Protein AF-A0A9P8L8M7-F1 (afdb_monomer_lite)

pLDDT: mean 81.54, std 21.06, range [23.8, 98.75]

Structure (mmCIF, N/CA/C/O backbone):
data_AF-A0A9P8L8M7-F1
#
_entry.id   AF-A0A9P8L8M7-F1
#
loop_
_atom_site.group_PDB
_atom_site.id
_atom_site.type_symbol
_atom_site.label_atom_id
_atom_site.label_alt_id
_atom_site.label_comp_id
_atom_site.label_asym_id
_atom_site.label_entity_id
_atom_site.label_seq_id
_atom_site.pdbx_PDB_ins_code
_atom_site.Cartn_x
_atom_site.Cartn_y
_atom_site.Cartn_z
_atom_site.occupancy
_atom_site.B_iso_or_equiv
_atom_site.auth_seq_id
_atom_site.auth_comp_id
_atom_site.auth_asym_id
_atom_site.auth_atom_id
_atom_site.pdbx_PDB_model_num
ATOM 1 N N . MET A 1 1 ? -20.963 -7.147 14.555 1.00 77.06 1 MET A N 1
ATOM 2 C CA . MET A 1 1 ? -19.795 -7.706 15.282 1.00 77.06 1 MET A CA 1
ATOM 3 C C . MET A 1 1 ? -19.987 -9.155 15.715 1.00 77.06 1 MET A C 1
ATOM 5 O O . MET A 1 1 ? -19.129 -9.950 15.370 1.00 77.06 1 MET A O 1
ATOM 9 N N . ALA A 1 2 ? -21.091 -9.526 16.376 1.00 82.50 2 ALA A N 1
ATOM 10 C CA . ALA A 1 2 ? -21.323 -10.911 16.820 1.00 82.50 2 ALA A CA 1
ATOM 11 C C . ALA A 1 2 ? -21.248 -11.956 15.686 1.00 82.50 2 ALA A C 1
ATOM 13 O O . ALA A 1 2 ? -20.669 -13.022 15.861 1.00 82.50 2 ALA A O 1
ATOM 14 N N . ALA A 1 3 ? -21.765 -11.628 14.495 1.00 83.69 3 ALA A N 1
ATOM 15 C CA . ALA A 1 3 ? -21.633 -12.489 13.318 1.00 83.69 3 ALA A CA 1
ATOM 16 C C . ALA A 1 3 ? -20.159 -12.745 12.955 1.00 83.69 3 ALA A C 1
ATOM 18 O O . ALA A 1 3 ? -19.745 -13.895 12.852 1.00 83.69 3 ALA A O 1
ATOM 19 N N . LEU A 1 4 ? -19.345 -11.687 12.854 1.00 87.00 4 LEU A N 1
ATOM 20 C CA . LEU A 1 4 ? -17.920 -11.802 12.536 1.00 87.00 4 LEU A CA 1
ATOM 21 C C . LEU A 1 4 ? -17.153 -12.595 13.604 1.00 87.00 4 LEU A C 1
ATOM 23 O O . LEU A 1 4 ? -16.260 -13.352 13.262 1.00 87.00 4 LEU A O 1
ATOM 27 N N . GLU A 1 5 ? -17.509 -12.478 14.882 1.00 90.06 5 GLU A N 1
ATOM 28 C CA . GLU A 1 5 ? -16.894 -13.278 15.954 1.00 90.06 5 GLU A CA 1
ATOM 29 C C . GLU A 1 5 ? -17.239 -14.770 15.844 1.00 90.06 5 GLU A C 1
ATOM 31 O O . GLU A 1 5 ? -16.396 -15.613 16.144 1.00 90.06 5 GLU A O 1
ATOM 36 N N . ARG A 1 6 ? -18.438 -15.104 15.348 1.00 90.75 6 ARG A N 1
ATOM 37 C CA . ARG A 1 6 ? -18.865 -16.491 15.122 1.00 90.75 6 ARG A CA 1
ATOM 38 C C . ARG A 1 6 ? -18.170 -17.123 13.921 1.00 90.75 6 ARG A C 1
ATOM 40 O O . ARG A 1 6 ? -17.648 -18.222 14.048 1.00 90.75 6 ARG A O 1
ATOM 47 N N . ILE A 1 7 ? -18.147 -16.445 12.772 1.00 92.12 7 ILE A N 1
ATOM 48 C CA . ILE A 1 7 ? -17.696 -17.050 11.501 1.00 92.12 7 ILE A CA 1
ATOM 49 C C . ILE A 1 7 ? -16.331 -16.554 11.014 1.00 92.12 7 ILE A C 1
ATOM 51 O O . ILE A 1 7 ? -15.760 -17.123 10.089 1.00 92.12 7 ILE A O 1
ATOM 55 N N . GLY A 1 8 ? -15.775 -15.507 11.624 1.00 91.31 8 GLY A N 1
ATOM 56 C CA . GLY A 1 8 ? -14.574 -14.820 11.137 1.00 91.31 8 GLY A CA 1
ATOM 57 C C . GLY A 1 8 ? -13.336 -15.710 11.065 1.00 91.31 8 GLY A C 1
ATOM 58 O O . GLY A 1 8 ? -12.478 -15.513 10.211 1.00 91.31 8 GLY A O 1
ATOM 59 N N . HIS A 1 9 ? -13.263 -16.750 11.893 1.00 92.44 9 HIS A N 1
ATOM 60 C CA . HIS A 1 9 ? -12.169 -17.716 11.862 1.00 92.44 9 HIS A CA 1
ATOM 61 C C . HIS A 1 9 ? -12.164 -18.603 10.600 1.00 92.44 9 HIS A C 1
ATOM 63 O O . HIS A 1 9 ? -11.142 -19.224 10.314 1.00 92.44 9 HIS A O 1
ATOM 69 N N . HIS A 1 10 ? -13.251 -18.645 9.824 1.00 95.50 10 HIS A N 1
ATOM 70 C CA . HIS A 1 10 ? -13.281 -19.295 8.509 1.00 95.50 10 HIS A CA 1
ATOM 71 C C . HIS A 1 10 ? -12.808 -18.375 7.375 1.00 95.50 10 HIS A C 1
ATOM 73 O O . HIS A 1 10 ? -12.503 -18.854 6.285 1.00 95.50 10 HIS A O 1
ATOM 79 N N . VAL A 1 11 ? -12.716 -17.063 7.614 1.00 96.31 11 VAL A N 1
ATOM 80 C CA . VAL A 1 11 ? -12.326 -16.088 6.591 1.00 96.31 11 VAL A CA 1
ATOM 81 C C . VAL A 1 11 ? -10.842 -16.244 6.260 1.00 96.31 11 VAL A C 1
ATOM 83 O O . VAL A 1 11 ? -9.980 -16.072 7.123 1.00 96.31 11 VAL A O 1
ATOM 86 N N . ARG A 1 12 ? -10.547 -16.538 4.989 1.00 97.44 12 ARG A N 1
ATOM 87 C CA . ARG A 1 12 ? -9.180 -16.611 4.436 1.00 97.44 12 ARG A CA 1
ATOM 88 C C . ARG A 1 12 ? -8.792 -15.366 3.646 1.00 97.44 12 ARG A C 1
ATOM 90 O O . ARG A 1 12 ? -7.633 -14.961 3.679 1.00 97.44 12 ARG A O 1
ATOM 97 N N . THR A 1 13 ? -9.763 -14.720 3.011 1.00 97.69 13 THR A N 1
ATOM 98 C CA . THR A 1 13 ? -9.555 -13.496 2.235 1.00 97.69 13 THR A CA 1
ATOM 99 C C . THR A 1 13 ? -10.460 -12.404 2.771 1.00 97.69 13 THR A C 1
ATOM 101 O O . THR A 1 13 ? -11.667 -12.603 2.882 1.00 97.69 13 THR A O 1
ATOM 104 N N . LEU A 1 14 ? -9.882 -11.250 3.096 1.00 97.38 14 LEU A N 1
ATOM 105 C CA . LEU A 1 14 ? -10.623 -10.061 3.506 1.00 97.38 14 LEU A CA 1
ATOM 106 C C . LEU A 1 14 ? -10.345 -8.928 2.522 1.00 97.38 14 LEU A C 1
ATOM 108 O O . LEU A 1 14 ? -9.185 -8.588 2.289 1.00 97.38 14 LEU A O 1
ATOM 112 N N . THR A 1 15 ? -11.404 -8.306 2.012 1.00 98.00 15 THR A N 1
ATOM 113 C CA . THR A 1 15 ? -11.310 -7.091 1.200 1.00 98.00 15 THR A CA 1
ATOM 114 C C . THR A 1 15 ? -11.787 -5.895 2.012 1.00 98.00 15 THR A C 1
ATOM 116 O O . THR A 1 15 ? -12.949 -5.818 2.397 1.00 98.00 15 THR A O 1
ATOM 119 N N . PHE A 1 16 ? -10.887 -4.949 2.261 1.00 98.00 16 PHE A N 1
ATOM 120 C CA . PHE A 1 16 ? -11.217 -3.610 2.722 1.00 98.00 16 PHE A CA 1
ATOM 121 C C . PHE A 1 16 ? -11.380 -2.704 1.501 1.00 98.00 16 PHE A C 1
ATOM 123 O O . PHE A 1 16 ? -10.427 -2.503 0.746 1.00 98.00 16 PHE A O 1
ATOM 130 N N . LYS A 1 17 ? -12.578 -2.156 1.306 1.00 97.38 17 LYS A N 1
ATOM 131 C CA . LYS A 1 17 ? -12.881 -1.228 0.217 1.00 97.38 17 LYS A CA 1
ATOM 132 C C . LYS A 1 17 ? -13.419 0.073 0.797 1.00 97.38 17 LYS A C 1
ATOM 134 O O . LYS A 1 17 ? -14.377 0.049 1.565 1.00 97.38 17 LYS A O 1
ATOM 139 N N . MET A 1 18 ? -12.799 1.190 0.436 1.00 96.94 18 MET A N 1
ATOM 140 C CA . MET A 1 18 ? -13.259 2.522 0.819 1.00 96.94 18 MET A CA 1
ATOM 141 C C . MET A 1 18 ? -12.866 3.517 -0.268 1.00 96.94 18 MET A C 1
ATOM 143 O O . MET A 1 18 ? -11.695 3.863 -0.401 1.00 96.94 18 MET A O 1
ATOM 147 N N . GLU A 1 19 ? -13.844 3.919 -1.070 1.00 96.00 19 GLU A N 1
ATOM 148 C CA . GLU A 1 19 ? -13.651 4.817 -2.210 1.00 96.00 19 GLU A CA 1
ATOM 149 C C . GLU A 1 19 ? -13.510 6.266 -1.742 1.00 96.00 19 GLU A C 1
ATOM 151 O O . GLU A 1 19 ? -14.128 6.666 -0.755 1.00 96.00 19 GLU A O 1
ATOM 156 N N . HIS A 1 20 ? -12.724 7.057 -2.467 1.00 94.56 20 HIS A N 1
ATOM 157 C CA . HIS A 1 20 ? -12.710 8.504 -2.311 1.00 94.56 20 HIS A CA 1
ATOM 158 C C . HIS A 1 20 ? -13.936 9.080 -3.019 1.00 94.56 20 HIS A C 1
ATOM 160 O O . HIS A 1 20 ? -14.080 8.997 -4.234 1.00 94.56 20 HIS A O 1
ATOM 166 N N . THR A 1 21 ? -14.839 9.638 -2.228 1.00 93.75 21 THR A N 1
ATOM 167 C CA . THR A 1 21 ? -16.062 10.322 -2.662 1.00 93.75 21 THR A CA 1
ATOM 168 C C . THR A 1 21 ? -16.197 11.654 -1.925 1.00 93.75 21 THR A C 1
ATOM 170 O O . THR A 1 21 ? -15.454 11.927 -0.973 1.00 93.75 21 THR A O 1
ATOM 173 N N . SER A 1 22 ? -17.191 12.463 -2.295 1.00 91.75 22 SER A N 1
ATOM 174 C CA . SER A 1 22 ? -17.547 13.680 -1.555 1.00 91.75 22 SER A CA 1
ATOM 175 C C . SER A 1 22 ? -17.858 13.413 -0.074 1.00 91.75 22 SER A C 1
ATOM 177 O O . SER A 1 22 ? -17.534 14.246 0.765 1.00 91.75 22 SER A O 1
ATOM 179 N N . GLU A 1 23 ? -18.391 12.236 0.282 1.00 91.88 23 GLU A N 1
ATOM 180 C CA . GLU A 1 23 ? -18.630 11.844 1.682 1.00 91.88 23 GLU A CA 1
ATOM 181 C C . GLU A 1 23 ? -17.332 11.509 2.440 1.00 91.88 23 GLU A C 1
ATOM 183 O O . GLU A 1 23 ? -17.305 11.502 3.667 1.00 91.88 23 GLU A O 1
ATOM 188 N N . THR A 1 24 ? -16.232 11.214 1.748 1.00 93.81 24 THR A N 1
ATOM 189 C CA . THR A 1 24 ? -14.945 10.903 2.399 1.00 93.81 24 THR A CA 1
ATOM 190 C C . THR A 1 24 ? -14.011 12.102 2.488 1.00 93.81 24 THR A C 1
ATOM 192 O O . THR A 1 24 ? -13.035 12.062 3.245 1.00 93.81 24 THR A O 1
ATOM 195 N N . PHE A 1 25 ? -14.326 13.161 1.743 1.00 92.12 25 PHE A N 1
ATOM 196 C CA . PHE A 1 25 ? -13.640 14.438 1.805 1.00 92.12 25 PHE A CA 1
ATOM 197 C C . PHE A 1 25 ? -13.814 15.068 3.190 1.00 92.12 25 PHE A C 1
ATOM 199 O O . PHE A 1 25 ? -14.893 15.022 3.782 1.00 92.12 25 PHE A O 1
ATOM 206 N N . LEU A 1 26 ? -12.735 15.654 3.705 1.00 93.12 26 LEU A N 1
ATOM 207 C CA . LEU A 1 26 ? -12.748 16.402 4.955 1.00 93.12 26 LEU A CA 1
ATOM 208 C C . LEU A 1 26 ? -12.498 17.875 4.623 1.00 93.12 26 LEU A C 1
ATOM 210 O O . LEU A 1 26 ? -11.406 18.197 4.140 1.00 93.12 26 LEU A O 1
ATOM 214 N N . PRO A 1 27 ? -13.492 18.759 4.819 1.00 91.31 27 PRO A N 1
ATOM 215 C CA . PRO A 1 27 ? -13.278 20.186 4.639 1.00 91.31 27 PRO A CA 1
ATOM 216 C C . PRO A 1 27 ? -12.281 20.711 5.685 1.00 91.31 27 PRO A C 1
ATOM 218 O O . PRO A 1 27 ? -12.073 20.055 6.707 1.00 91.31 27 PRO A O 1
ATOM 221 N N . PRO A 1 28 ? -11.662 21.883 5.460 1.00 92.25 28 PRO A N 1
ATOM 222 C CA . PRO A 1 28 ? -10.906 22.567 6.503 1.00 92.25 28 PRO A CA 1
ATOM 223 C C . PRO A 1 28 ? -11.747 22.707 7.773 1.00 92.25 28 PRO A C 1
ATOM 225 O O . PRO A 1 28 ? -12.933 23.034 7.703 1.00 92.25 28 PRO A O 1
ATOM 228 N N . LEU A 1 29 ? -11.141 22.436 8.925 1.00 93.56 29 LEU A N 1
ATOM 229 C CA . LEU A 1 29 ? -11.812 22.571 10.211 1.00 93.56 29 LEU A CA 1
ATOM 230 C C . LEU A 1 29 ? -11.793 24.046 10.611 1.00 93.56 29 LEU A C 1
ATOM 232 O O . LEU A 1 29 ? -10.713 24.621 10.704 1.00 93.56 29 LEU A O 1
ATOM 236 N N . LEU A 1 30 ? -12.950 24.654 10.862 1.00 94.94 30 LEU A N 1
ATOM 237 C CA . LEU A 1 30 ? -13.042 26.089 11.151 1.00 94.94 30 LEU A CA 1
ATOM 238 C C . LEU A 1 30 ? -13.454 26.341 12.599 1.00 94.94 30 LEU A C 1
ATOM 240 O O . LEU A 1 30 ? -14.312 25.649 13.143 1.00 94.94 30 LEU A O 1
ATOM 244 N N . ASP A 1 31 ? -12.863 27.335 13.246 1.00 92.69 31 ASP A N 1
ATOM 245 C CA . ASP A 1 31 ? -13.357 27.827 14.527 1.00 92.69 31 ASP A CA 1
ATOM 246 C C . ASP A 1 31 ? -14.734 28.491 14.318 1.00 92.69 31 ASP A C 1
ATOM 248 O O . ASP A 1 31 ? -14.851 29.394 13.488 1.00 92.69 31 ASP A O 1
ATOM 252 N N . PRO A 1 32 ? -15.796 28.064 15.024 1.00 90.19 32 PRO A N 1
ATOM 253 C CA . PRO A 1 32 ? -17.139 28.592 14.794 1.00 90.19 32 PRO A CA 1
ATOM 254 C C . PRO A 1 32 ? -17.309 30.052 15.238 1.00 90.19 32 PRO A C 1
ATOM 256 O O . PRO A 1 32 ? -18.283 30.682 14.836 1.00 90.19 32 PRO A O 1
ATOM 259 N N . VAL A 1 33 ? -16.410 30.576 16.079 1.00 91.62 33 VAL A N 1
ATOM 260 C CA . VAL A 1 33 ? -16.465 31.956 16.578 1.00 91.62 33 VAL A CA 1
ATOM 261 C C . VAL A 1 33 ? -15.573 32.862 15.741 1.00 91.62 33 VAL A C 1
ATOM 263 O O . VAL A 1 33 ? -16.017 33.926 15.320 1.00 91.62 33 VAL A O 1
ATOM 266 N N . THR A 1 34 ? -14.324 32.458 15.497 1.00 93.94 34 THR A N 1
ATOM 267 C CA . THR A 1 34 ? -13.357 33.313 14.784 1.00 93.94 34 THR A CA 1
ATOM 268 C C . THR A 1 34 ? -13.368 33.112 13.269 1.00 93.94 34 THR A C 1
ATOM 270 O O . THR A 1 34 ? -12.884 33.973 12.541 1.00 93.94 34 THR A O 1
ATOM 273 N N . GLY A 1 35 ? -13.905 31.992 12.776 1.00 92.25 35 GLY A N 1
ATOM 274 C CA . GLY A 1 35 ? -13.851 31.607 11.363 1.00 92.25 35 GLY A CA 1
ATOM 275 C C . GLY A 1 35 ? -12.471 31.129 10.895 1.00 92.25 35 GLY A C 1
ATOM 276 O O . GLY A 1 35 ? -12.308 30.801 9.721 1.00 92.25 35 GLY A O 1
ATOM 277 N N . GLU A 1 36 ? -11.477 31.075 11.784 1.00 94.50 36 GLU A N 1
ATOM 278 C CA . GLU A 1 36 ? -10.107 30.688 11.442 1.00 94.50 36 GLU A CA 1
ATOM 279 C C . GLU A 1 36 ? -9.955 29.172 11.269 1.00 94.50 36 GLU A C 1
ATOM 281 O O . GLU A 1 36 ? -10.586 28.377 11.969 1.00 94.50 36 GLU A O 1
ATOM 286 N N . GLU A 1 37 ? -9.060 28.752 10.370 1.00 93.75 37 GLU A N 1
ATOM 287 C CA . GLU A 1 37 ? -8.738 27.336 10.188 1.00 93.75 37 GLU A CA 1
ATOM 288 C C . GLU A 1 37 ? -7.972 26.776 11.398 1.00 93.75 37 GLU A C 1
ATOM 290 O O . GLU A 1 37 ? -6.956 27.313 11.844 1.00 93.75 37 GLU A O 1
ATOM 295 N N . ARG A 1 38 ? -8.442 25.642 11.922 1.00 92.62 38 ARG A N 1
ATOM 296 C CA . ARG A 1 38 ? -7.829 24.906 13.027 1.00 92.62 38 ARG A CA 1
ATOM 297 C C . ARG A 1 38 ? -7.128 23.657 12.513 1.00 92.62 38 ARG A C 1
ATOM 299 O O . ARG A 1 38 ? -7.734 22.759 11.933 1.00 92.62 38 ARG A O 1
ATOM 306 N N . VAL A 1 39 ? -5.838 23.544 12.819 1.00 90.69 39 VAL A N 1
ATOM 307 C CA . VAL A 1 39 ? -5.055 22.355 12.471 1.00 90.69 39 VAL A CA 1
ATOM 308 C C . VAL A 1 39 ? -5.376 21.211 13.430 1.00 90.69 39 VAL A C 1
ATOM 310 O O . VAL A 1 39 ? -5.129 21.296 14.633 1.00 90.69 39 VAL A O 1
ATOM 313 N N . TYR A 1 40 ? -5.860 20.098 12.881 1.00 90.62 40 TYR A N 1
ATOM 314 C CA . TYR A 1 40 ? -6.068 18.872 13.641 1.00 90.62 40 TYR A CA 1
ATOM 315 C C . TYR A 1 40 ? -4.862 17.922 13.551 1.00 90.62 40 TYR A C 1
ATOM 317 O O . TYR A 1 40 ? -4.633 17.251 12.538 1.00 90.62 40 TYR A O 1
ATOM 325 N N . LEU A 1 41 ? -4.110 17.808 14.649 1.00 89.19 41 LEU A N 1
ATOM 326 C CA . LEU A 1 41 ? -3.042 16.818 14.794 1.00 89.19 41 LEU A CA 1
ATOM 327 C C . LEU A 1 41 ? -3.614 15.489 15.297 1.00 89.19 41 LEU A C 1
ATOM 329 O O . LEU A 1 41 ? -3.992 15.338 16.456 1.00 89.19 41 LEU A O 1
ATOM 333 N N . TYR A 1 42 ? -3.685 14.503 14.404 1.00 89.12 42 TYR A N 1
ATOM 334 C CA . TYR A 1 42 ? -4.234 13.195 14.748 1.00 89.12 42 TYR A CA 1
ATOM 335 C C . TYR A 1 42 ? -3.282 12.341 15.578 1.00 89.12 42 TYR A C 1
ATOM 337 O O . TYR A 1 42 ? -2.222 11.936 15.097 1.00 89.12 42 TYR A O 1
ATOM 345 N N . GLU A 1 43 ? -3.750 11.953 16.761 1.00 87.81 43 GLU A N 1
ATOM 346 C CA . GLU A 1 43 ? -3.111 10.966 17.624 1.00 87.81 43 GLU A CA 1
ATOM 347 C C . GLU A 1 43 ? -3.972 9.692 17.720 1.00 87.81 43 GLU A C 1
ATOM 349 O O . GLU A 1 43 ? -5.039 9.701 18.345 1.00 87.81 43 GLU A O 1
ATOM 354 N N . PRO A 1 44 ? -3.539 8.574 17.109 1.00 86.62 44 PRO A N 1
ATOM 355 C CA . PRO A 1 44 ? -4.267 7.310 17.148 1.00 86.62 44 PRO A CA 1
ATOM 356 C C . PRO A 1 44 ? -4.442 6.768 18.575 1.00 86.62 44 PRO A C 1
ATOM 358 O O . PRO A 1 44 ? -3.464 6.483 19.267 1.00 86.62 44 PRO A O 1
ATOM 361 N N . ARG A 1 45 ? -5.690 6.534 19.000 1.00 82.69 45 ARG A N 1
ATOM 362 C CA . ARG A 1 45 ? -6.007 5.952 20.316 1.00 82.69 45 ARG A CA 1
ATOM 363 C C . ARG A 1 45 ? -6.484 4.515 20.208 1.00 82.69 45 ARG A C 1
ATOM 365 O O . ARG A 1 45 ? -7.428 4.213 19.490 1.00 82.69 45 ARG A O 1
ATOM 372 N N . ILE A 1 46 ? -5.829 3.628 20.950 1.00 78.31 46 ILE A N 1
ATOM 373 C CA . ILE A 1 46 ? -6.007 2.175 20.809 1.00 78.31 46 ILE A CA 1
ATOM 374 C C . ILE A 1 46 ? -6.898 1.581 21.909 1.00 78.31 46 ILE A C 1
ATOM 376 O O . ILE A 1 46 ? -7.464 0.503 21.737 1.00 78.31 46 ILE A O 1
ATOM 380 N N . SER A 1 47 ? -7.055 2.284 23.026 1.00 70.19 47 SER A N 1
ATOM 381 C CA . SER A 1 47 ? -8.019 1.959 24.072 1.00 70.19 47 SER A CA 1
ATOM 382 C C . SER A 1 47 ? -9.169 2.960 24.054 1.00 70.19 47 SER A C 1
ATOM 384 O O . SER A 1 47 ? -8.971 4.156 23.828 1.00 70.19 47 SER A O 1
ATOM 386 N N . ASN A 1 48 ? -10.379 2.469 24.326 1.00 60.22 48 ASN A N 1
ATOM 387 C CA . ASN A 1 48 ? -11.464 3.353 24.734 1.00 60.22 48 ASN A CA 1
ATOM 388 C C . ASN A 1 48 ? -11.173 3.865 26.156 1.00 60.22 48 ASN A C 1
ATOM 390 O O . ASN A 1 48 ? -10.597 3.115 26.952 1.00 60.22 48 ASN A O 1
ATOM 394 N N . PRO A 1 49 ? -11.560 5.108 26.501 1.00 53.84 49 PRO A N 1
ATOM 395 C CA . PRO A 1 49 ? -11.530 5.563 27.885 1.00 53.84 49 PRO A CA 1
ATOM 396 C C . PRO A 1 49 ? -12.314 4.571 28.751 1.00 53.84 49 PRO A C 1
ATOM 398 O O . PRO A 1 49 ? -13.438 4.203 28.404 1.00 53.84 49 PRO A O 1
ATOM 401 N N . SER A 1 50 ? -11.708 4.099 29.840 1.00 45.31 50 SER A N 1
ATOM 402 C CA . SER A 1 50 ? -12.382 3.191 30.768 1.00 45.31 50 SER A CA 1
ATOM 403 C C . SER A 1 50 ? -13.584 3.904 31.399 1.00 45.31 50 SER A C 1
ATOM 405 O O . SER A 1 50 ? -13.421 5.038 31.855 1.00 45.31 50 SER A O 1
ATOM 407 N N . PRO A 1 51 ? -14.762 3.260 31.506 1.00 52.00 51 PRO A N 1
ATOM 408 C CA . PRO A 1 51 ? -15.879 3.811 32.273 1.00 52.00 51 PRO A CA 1
ATOM 409 C C . PRO A 1 51 ? -15.560 3.937 33.776 1.00 52.00 51 PRO A C 1
ATOM 411 O O . PRO A 1 51 ? -16.261 4.646 34.488 1.00 52.00 51 PRO A O 1
ATOM 414 N N . VAL A 1 52 ? -14.494 3.282 34.259 1.00 52.00 52 VAL A N 1
ATOM 415 C CA . VAL A 1 52 ? -14.087 3.259 35.676 1.00 52.00 52 VAL A CA 1
ATOM 416 C C . VAL A 1 52 ? -13.229 4.474 36.058 1.00 52.00 52 VAL A C 1
ATOM 418 O O . VAL A 1 52 ? -13.183 4.864 37.222 1.00 52.00 52 VAL A O 1
ATOM 421 N N . SER A 1 53 ? -12.573 5.135 35.096 1.00 52.31 53 SER A N 1
ATOM 422 C CA . SER A 1 53 ? -11.854 6.381 35.377 1.00 52.31 53 SER A CA 1
ATOM 423 C C . SER A 1 53 ? -12.821 7.562 35.299 1.00 52.31 53 SER A C 1
ATOM 425 O O . SER A 1 53 ? -13.285 7.905 34.215 1.00 52.31 53 SER A O 1
ATOM 427 N N . ARG A 1 54 ? -13.072 8.232 36.433 1.00 49.38 54 ARG A N 1
ATOM 428 C CA . ARG A 1 54 ? -13.916 9.445 36.557 1.00 49.38 54 ARG A CA 1
ATOM 429 C C . ARG A 1 54 ? -13.516 10.620 35.645 1.00 49.38 54 ARG A C 1
ATOM 431 O O . ARG A 1 54 ? -14.229 11.615 35.587 1.00 49.38 54 ARG A O 1
ATOM 438 N N . GLN A 1 55 ? -12.407 10.525 34.916 1.00 55.06 55 GLN A N 1
ATOM 439 C CA . GLN A 1 55 ? -11.997 11.508 33.920 1.00 55.06 55 GLN A CA 1
ATOM 440 C C . GLN A 1 55 ? -12.408 11.036 32.522 1.00 55.06 55 GLN A C 1
ATOM 442 O O . GLN A 1 55 ? -11.690 10.272 31.874 1.00 55.06 55 GLN A O 1
ATOM 447 N N . LYS A 1 56 ? -13.556 11.522 32.032 1.00 66.19 56 LYS A N 1
ATOM 448 C CA . LYS A 1 56 ? -13.901 11.446 30.606 1.00 66.19 56 LYS A CA 1
ATOM 449 C C . LYS A 1 56 ? -12.795 12.174 29.831 1.00 66.19 56 LYS A C 1
ATOM 451 O O . LYS A 1 56 ? -12.736 13.397 29.847 1.00 66.19 56 LYS A O 1
ATOM 456 N N . ARG A 1 57 ? -11.861 11.448 29.212 1.00 72.19 57 ARG A N 1
ATOM 457 C CA . ARG A 1 57 ? -10.853 12.065 28.338 1.00 72.19 57 ARG A CA 1
ATOM 458 C C . ARG A 1 57 ? -11.438 12.209 26.929 1.00 72.19 57 ARG A C 1
ATOM 460 O O . ARG A 1 57 ? -11.870 11.200 26.368 1.00 72.19 57 ARG A O 1
ATOM 467 N N . PRO A 1 58 ? -11.431 13.412 26.337 1.00 81.06 58 PRO A N 1
ATOM 468 C CA . PRO A 1 58 ? -12.009 13.648 25.015 1.00 81.06 58 PRO A CA 1
ATOM 469 C C . PRO A 1 58 ? -11.248 12.876 23.934 1.00 81.06 58 PRO A C 1
ATOM 471 O O . PRO A 1 58 ? -10.020 12.823 23.989 1.00 81.06 58 PRO A O 1
ATOM 474 N N . LYS A 1 59 ? -11.950 12.246 22.975 1.00 83.75 59 LYS A N 1
ATOM 475 C CA . LYS A 1 59 ? -11.383 11.302 21.980 1.00 83.75 59 LYS A CA 1
ATOM 476 C C . LYS A 1 59 ? -10.265 11.919 21.134 1.00 83.75 59 LYS A C 1
ATOM 478 O O . LYS A 1 59 ? -9.307 11.218 20.816 1.00 83.75 59 LYS A O 1
ATOM 483 N N . TYR A 1 60 ? -10.373 13.202 20.803 1.00 88.06 60 TYR A N 1
ATOM 484 C CA . TYR A 1 60 ? -9.543 13.861 19.795 1.00 88.06 60 TYR A CA 1
ATOM 485 C C . TYR A 1 60 ? -8.576 14.901 20.376 1.00 88.06 60 TYR A C 1
ATOM 487 O O . TYR A 1 60 ? -8.316 15.926 19.759 1.00 88.06 60 TYR A O 1
ATOM 495 N N . GLY A 1 61 ? -8.028 14.632 21.562 1.00 86.12 61 GLY A N 1
ATOM 496 C CA . GLY A 1 61 ? -7.073 15.529 22.219 1.00 86.12 61 GLY A CA 1
ATOM 497 C C . GLY A 1 61 ? -7.755 16.352 23.300 1.00 86.12 61 GLY A C 1
ATOM 498 O O . GLY A 1 61 ? -7.782 15.892 24.439 1.00 86.12 61 GLY A O 1
ATOM 499 N N . SER A 1 62 ? -8.319 17.507 22.935 1.00 89.12 62 SER A N 1
ATOM 500 C CA . SER A 1 62 ? -9.079 18.397 23.826 1.00 89.12 62 SER A CA 1
ATOM 501 C C . SER A 1 62 ? -10.597 18.272 23.624 1.00 89.12 62 SER A C 1
ATOM 503 O O . SER A 1 62 ? -11.063 17.626 22.673 1.00 89.12 62 SER A O 1
ATOM 505 N N . TRP A 1 63 ? -11.382 18.840 24.545 1.00 89.81 63 TRP A N 1
ATOM 506 C CA . TRP A 1 63 ? -12.846 18.832 24.459 1.00 89.81 63 TRP A CA 1
ATOM 507 C C . TRP A 1 63 ? -13.338 19.722 23.326 1.00 89.81 63 TRP A C 1
ATOM 509 O O . TRP A 1 63 ? -14.206 19.297 22.572 1.00 89.81 63 TRP A O 1
ATOM 519 N N . GLU A 1 64 ? -12.715 20.884 23.157 1.00 91.12 64 GLU A N 1
ATOM 520 C CA . GLU A 1 64 ? -12.996 21.852 22.097 1.00 91.12 64 GLU A CA 1
ATOM 521 C C . GLU A 1 64 ? -12.754 21.214 20.726 1.00 91.12 64 GLU A C 1
ATOM 523 O O . GLU A 1 64 ? -13.640 21.195 19.878 1.00 91.12 64 GLU A O 1
ATOM 528 N N . MET A 1 65 ? -11.593 20.574 20.542 1.00 92.69 65 MET A N 1
ATOM 529 C CA . MET A 1 65 ? -11.268 19.867 19.302 1.00 92.69 65 MET A CA 1
ATOM 530 C C . MET A 1 65 ? -12.233 18.708 19.038 1.00 92.69 65 MET A C 1
ATOM 532 O O . MET A 1 65 ? -12.635 18.465 17.902 1.00 92.69 65 MET A O 1
ATOM 536 N N . SER A 1 66 ? -12.623 17.980 20.088 1.00 92.06 66 SER A N 1
ATOM 537 C CA . SER A 1 66 ? -13.563 16.869 19.935 1.00 92.06 66 SER A CA 1
ATOM 538 C C . SER A 1 66 ? -14.954 17.345 19.538 1.00 92.06 66 SER A C 1
ATOM 540 O O . SER A 1 66 ? -15.557 16.739 18.659 1.00 92.06 66 SER A O 1
ATOM 542 N N . ASP A 1 67 ? -15.441 18.418 20.154 1.00 92.94 67 ASP A N 1
ATOM 543 C CA . ASP A 1 67 ? -16.729 19.028 19.835 1.00 92.94 67 ASP A CA 1
ATOM 544 C C . ASP A 1 67 ? -16.744 19.585 18.402 1.00 92.94 67 ASP A C 1
ATOM 546 O O . ASP A 1 67 ? -17.656 19.276 17.635 1.00 92.94 67 ASP A O 1
ATOM 550 N N . MET A 1 68 ? -15.686 20.294 17.992 1.00 93.94 68 MET A N 1
ATOM 551 C CA . MET A 1 68 ? -15.530 20.796 16.622 1.00 93.94 68 MET A CA 1
ATOM 552 C C . MET A 1 68 ? -15.574 19.674 15.582 1.00 93.94 68 MET A C 1
ATOM 554 O O . MET A 1 68 ? -16.346 19.748 14.626 1.00 93.94 68 MET A O 1
ATOM 558 N N . LEU A 1 69 ? -14.786 18.613 15.781 1.00 94.38 69 LEU A N 1
ATOM 559 C CA . LEU A 1 69 ? -14.751 17.478 14.858 1.00 94.38 69 LEU A CA 1
ATOM 560 C C . LEU A 1 69 ? -16.099 16.757 14.795 1.00 94.38 69 LEU A C 1
ATOM 562 O O . LEU A 1 69 ? -16.507 16.365 13.712 1.00 94.38 69 LEU A O 1
ATOM 566 N N . ILE A 1 70 ? -16.788 16.583 15.930 1.00 93.69 70 ILE A N 1
ATOM 567 C CA . ILE A 1 70 ? -18.110 15.934 15.978 1.00 93.69 70 ILE A CA 1
ATOM 568 C C . ILE A 1 70 ? -19.171 16.750 15.237 1.00 93.69 70 ILE A C 1
ATOM 570 O O . ILE A 1 70 ? -20.054 16.174 14.605 1.00 93.69 70 ILE A O 1
ATOM 574 N N . LYS A 1 71 ? -19.099 18.080 15.317 1.00 93.94 71 LYS A N 1
ATOM 575 C CA . LYS A 1 71 ? -20.064 18.972 14.666 1.00 93.94 71 LYS A CA 1
ATOM 576 C C . LYS A 1 71 ? -19.807 19.140 13.170 1.00 93.94 71 LYS A C 1
ATOM 578 O O . LYS A 1 71 ? -20.766 19.248 12.413 1.00 93.94 71 LYS A O 1
ATOM 583 N N . GLN A 1 72 ? -18.542 19.203 12.749 1.00 95.00 72 GLN A N 1
ATOM 584 C CA . GLN A 1 72 ? -18.179 19.562 11.372 1.00 95.00 72 GLN A CA 1
ATOM 585 C C . GLN A 1 72 ? -17.846 18.365 10.486 1.00 95.00 72 GLN A C 1
ATOM 587 O O . GLN A 1 72 ? -18.084 18.417 9.280 1.00 95.00 72 GLN A O 1
ATOM 592 N N . TYR A 1 73 ? -17.284 17.290 11.042 1.00 94.88 73 TYR A N 1
ATOM 593 C CA . TYR A 1 73 ? -16.955 16.103 10.260 1.00 94.88 73 TYR A CA 1
ATOM 594 C C . TYR A 1 73 ? -18.066 15.068 10.331 1.00 94.88 73 TYR A C 1
ATOM 596 O O . TYR A 1 73 ? -18.793 14.925 11.309 1.00 94.88 73 TYR A O 1
ATOM 604 N N . ASN A 1 74 ? -18.205 14.329 9.238 1.00 92.62 74 ASN A N 1
ATOM 605 C CA . ASN A 1 74 ? -19.269 13.355 9.103 1.00 92.62 74 ASN A CA 1
ATOM 606 C C . ASN A 1 74 ? -19.010 12.081 9.943 1.00 92.62 74 ASN A C 1
ATOM 608 O O . ASN A 1 74 ? -17.879 11.794 10.356 1.00 92.62 74 ASN A O 1
ATOM 612 N N . PRO A 1 75 ? -20.043 11.242 10.153 1.00 94.44 75 PRO A N 1
ATOM 613 C CA . PRO A 1 75 ? -19.907 9.979 10.88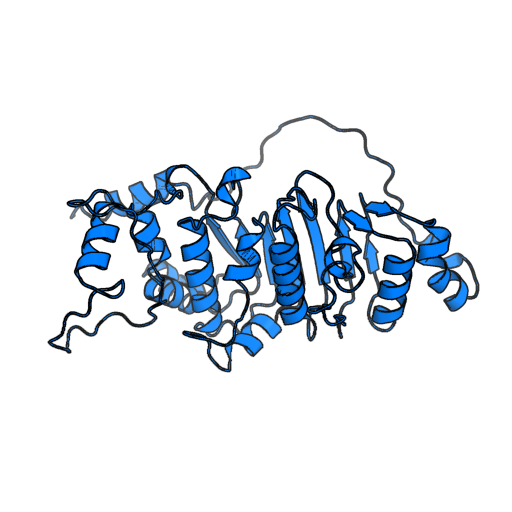1 1.00 94.44 75 PRO A CA 1
ATOM 614 C C . PRO A 1 75 ? -18.834 9.030 10.331 1.00 94.44 75 PRO A C 1
ATOM 616 O O . PRO A 1 75 ? -18.258 8.249 11.095 1.00 94.44 75 PRO A O 1
ATOM 619 N N . LEU A 1 76 ? -18.535 9.095 9.030 1.00 95.19 76 LEU A N 1
ATOM 620 C CA . LEU A 1 76 ? -17.551 8.226 8.392 1.00 95.19 76 LEU A CA 1
ATOM 621 C C . LEU A 1 76 ? -16.135 8.511 8.906 1.00 95.19 76 LEU A C 1
ATOM 623 O O . LEU A 1 76 ? -15.400 7.566 9.190 1.00 95.19 76 LEU A O 1
ATOM 627 N N . PHE A 1 77 ? -15.779 9.775 9.142 1.00 95.38 77 PHE A N 1
ATOM 628 C CA . PHE A 1 77 ? -14.533 10.141 9.825 1.00 95.38 77 PHE A CA 1
ATOM 629 C C . PHE A 1 77 ? -14.446 9.527 11.232 1.00 95.38 77 PHE A C 1
ATOM 631 O O . PHE A 1 77 ? -13.420 8.966 11.643 1.00 95.38 77 PHE A O 1
ATOM 638 N N . HIS A 1 78 ? -15.537 9.592 11.998 1.00 94.19 78 HIS A N 1
ATOM 639 C CA . HIS A 1 78 ? -15.567 9.049 13.356 1.00 94.19 78 HIS A CA 1
ATOM 640 C C . HIS A 1 78 ? -15.443 7.524 13.381 1.00 94.19 78 HIS A C 1
ATOM 642 O O . HIS A 1 78 ? -14.784 6.984 14.281 1.00 94.19 78 HIS A O 1
ATOM 648 N N . ALA A 1 79 ? -16.022 6.847 12.386 1.00 94.56 79 ALA A N 1
ATOM 649 C CA . ALA A 1 79 ? -15.864 5.417 12.158 1.00 94.56 79 ALA A CA 1
ATOM 650 C C . ALA A 1 79 ? -14.431 5.070 11.721 1.00 94.56 79 ALA A C 1
ATOM 652 O O . ALA A 1 79 ? -13.814 4.185 12.312 1.00 94.56 79 ALA A O 1
ATOM 653 N N . ALA A 1 80 ? -13.863 5.816 10.770 1.00 96.00 80 ALA A N 1
ATOM 654 C CA . ALA A 1 80 ? -12.492 5.657 10.286 1.00 96.00 80 ALA A CA 1
ATOM 655 C C . ALA A 1 80 ? -11.450 5.812 11.404 1.00 96.00 80 ALA A C 1
ATOM 657 O O . ALA A 1 80 ? -10.427 5.136 11.397 1.00 96.00 80 ALA A O 1
ATOM 658 N N . THR A 1 81 ? -11.728 6.650 12.406 1.00 94.00 81 THR A N 1
ATOM 659 C CA . THR A 1 81 ? -10.880 6.856 13.595 1.00 94.00 81 THR A CA 1
ATOM 660 C C . THR A 1 81 ? -11.236 5.942 14.779 1.00 94.00 81 THR A C 1
ATOM 662 O O . THR A 1 81 ? -10.683 6.091 15.871 1.00 94.00 81 THR A O 1
ATOM 665 N N . ASN A 1 82 ? -12.159 4.986 14.617 1.00 92.81 82 ASN A N 1
ATOM 666 C CA . ASN A 1 82 ? -12.531 4.017 15.654 1.00 92.81 82 ASN A CA 1
ATOM 667 C C . ASN A 1 82 ? -11.608 2.786 15.639 1.00 92.81 82 ASN A C 1
ATOM 669 O O . ASN A 1 82 ? -12.018 1.663 15.342 1.00 92.81 82 ASN A O 1
ATOM 673 N N . ILE A 1 83 ? -10.339 2.998 15.984 1.00 92.69 83 ILE A N 1
ATOM 674 C CA . ILE A 1 83 ? -9.301 1.955 16.004 1.00 92.69 83 ILE A CA 1
ATOM 675 C C . ILE A 1 83 ? -9.708 0.708 16.818 1.00 92.69 83 ILE A C 1
ATOM 677 O O . ILE A 1 83 ? -9.473 -0.401 16.332 1.00 92.69 83 ILE A O 1
ATOM 681 N N . PRO A 1 84 ? -10.342 0.813 18.007 1.00 91.81 84 PRO A N 1
ATOM 682 C CA . PRO A 1 84 ? -10.778 -0.366 18.758 1.00 91.81 84 PRO A CA 1
ATOM 683 C C . PRO A 1 84 ? -11.738 -1.273 17.980 1.00 91.81 84 PRO A C 1
ATOM 685 O O . PRO A 1 84 ? -11.636 -2.497 18.084 1.00 91.81 84 PRO A O 1
ATOM 688 N N . ALA A 1 85 ? -12.630 -0.700 17.164 1.00 92.56 85 ALA A N 1
ATOM 689 C CA . ALA A 1 85 ? -13.527 -1.478 16.312 1.00 92.56 85 ALA A CA 1
ATOM 690 C C . ALA A 1 85 ? -12.759 -2.238 15.220 1.00 92.56 85 ALA A C 1
ATOM 692 O O . ALA A 1 85 ? -12.996 -3.433 15.038 1.00 92.56 85 ALA A O 1
ATOM 693 N N . PHE A 1 86 ? -11.787 -1.592 14.563 1.00 95.50 86 PHE A N 1
ATOM 694 C CA . PHE A 1 86 ? -10.915 -2.260 13.591 1.00 95.50 86 PHE A CA 1
ATOM 695 C C . PHE A 1 86 ? -10.124 -3.400 14.248 1.00 95.50 86 PHE A C 1
ATOM 697 O O . PHE A 1 86 ? -10.107 -4.515 13.733 1.00 95.50 86 PHE A O 1
ATOM 704 N N . ILE A 1 87 ? -9.520 -3.167 15.420 1.00 93.62 87 ILE A N 1
ATOM 705 C CA . ILE A 1 87 ? -8.783 -4.209 16.155 1.00 93.62 87 ILE A CA 1
ATOM 706 C C . ILE A 1 87 ? -9.700 -5.388 16.487 1.00 93.62 87 ILE A C 1
ATOM 708 O O . ILE A 1 87 ? -9.310 -6.539 16.295 1.00 93.62 87 ILE A O 1
ATOM 712 N N . ARG A 1 88 ? -10.917 -5.123 16.978 1.00 93.94 88 ARG A N 1
ATOM 713 C CA . ARG A 1 88 ? -11.892 -6.173 17.297 1.00 93.94 88 ARG A CA 1
ATOM 714 C C . ARG A 1 88 ? -12.268 -6.980 16.052 1.00 93.94 88 ARG A C 1
ATOM 716 O O . ARG A 1 88 ? -12.296 -8.204 16.124 1.00 93.94 88 ARG A O 1
ATOM 723 N N . ALA A 1 89 ? -12.485 -6.318 14.916 1.00 94.75 89 ALA A N 1
ATOM 724 C CA . ALA A 1 89 ? -12.766 -6.988 13.649 1.00 94.75 89 ALA A CA 1
ATOM 725 C C . ALA A 1 89 ? -11.606 -7.892 13.208 1.00 94.75 89 ALA A C 1
ATOM 727 O O . ALA A 1 89 ? -11.820 -9.070 12.936 1.00 94.75 89 ALA A O 1
ATOM 728 N N . PHE A 1 90 ? -10.369 -7.393 13.234 1.00 95.50 90 PHE A N 1
ATOM 729 C CA . PHE A 1 90 ? -9.195 -8.178 12.838 1.00 95.50 90 PHE A CA 1
ATOM 730 C C . PHE A 1 90 ? -8.864 -9.322 13.804 1.00 95.50 90 PHE A C 1
ATOM 732 O O . PHE A 1 90 ? -8.369 -10.361 13.374 1.00 95.50 90 PHE A O 1
ATOM 739 N N . LYS A 1 91 ? -9.189 -9.193 15.096 1.00 93.94 91 LYS A N 1
ATOM 740 C CA . LYS A 1 91 ? -9.107 -10.315 16.046 1.00 93.94 91 LYS A CA 1
ATOM 741 C C . LYS A 1 91 ? -10.091 -11.438 15.712 1.00 93.94 91 LYS A C 1
ATOM 743 O O . LYS A 1 91 ? -9.760 -12.602 15.926 1.00 93.94 91 LYS A O 1
ATOM 748 N N . ALA A 1 92 ? -11.266 -11.105 15.179 1.00 95.25 92 ALA A N 1
ATOM 749 C CA . ALA A 1 92 ? -12.264 -12.092 14.778 1.00 95.25 92 ALA A CA 1
ATOM 750 C C . ALA A 1 92 ? -11.864 -12.856 13.499 1.00 95.25 92 ALA A C 1
ATOM 752 O O . ALA A 1 92 ? -12.198 -14.029 13.362 1.00 95.25 92 ALA A O 1
ATOM 753 N N . VAL A 1 93 ? -11.084 -12.239 12.602 1.00 95.75 93 VAL A N 1
ATOM 754 C CA . VAL A 1 93 ? -10.602 -12.850 11.344 1.00 95.75 93 VAL A CA 1
ATOM 755 C C . VAL A 1 93 ? -9.139 -13.309 11.408 1.00 95.75 93 VAL A C 1
ATOM 757 O O . VAL A 1 93 ? -8.335 -13.082 10.507 1.00 95.75 93 VAL A O 1
ATOM 760 N N . ARG A 1 94 ? -8.762 -13.983 12.499 1.00 93.31 94 ARG A N 1
ATOM 761 C CA . ARG A 1 94 ? -7.364 -14.375 12.777 1.00 93.31 94 ARG A CA 1
ATOM 762 C C . ARG A 1 94 ? -6.699 -15.273 11.722 1.00 93.31 94 ARG A C 1
ATOM 764 O O . ARG A 1 94 ? -5.474 -15.307 11.647 1.00 93.31 94 ARG A O 1
ATOM 771 N N . ASN A 1 95 ? -7.494 -15.989 10.928 1.00 95.56 95 ASN A N 1
ATOM 772 C CA . ASN A 1 95 ? -7.019 -16.961 9.942 1.00 95.56 95 ASN A CA 1
ATOM 773 C C . ASN A 1 95 ? -6.866 -16.381 8.530 1.00 95.56 95 ASN A C 1
ATOM 775 O O . ASN A 1 95 ? -6.621 -17.153 7.604 1.00 95.56 95 ASN A O 1
ATOM 779 N N . ILE A 1 96 ? -6.979 -15.056 8.356 1.00 97.50 96 ILE A N 1
ATOM 780 C CA . ILE A 1 96 ? -6.788 -14.455 7.037 1.00 97.50 96 ILE A CA 1
ATOM 781 C C . ILE A 1 96 ? -5.389 -14.754 6.495 1.00 97.50 96 ILE A C 1
ATOM 783 O O . ILE A 1 96 ? -4.379 -14.650 7.193 1.00 97.50 96 ILE A O 1
ATOM 787 N N . GLU A 1 97 ? -5.352 -15.091 5.217 1.00 98.06 97 GLU A N 1
ATOM 788 C CA . GLU A 1 97 ? -4.158 -15.356 4.425 1.00 98.06 97 GLU A CA 1
ATOM 789 C C . GLU A 1 97 ? -3.913 -14.241 3.411 1.00 98.06 97 GLU A C 1
ATOM 791 O O . GLU A 1 97 ? -2.760 -13.929 3.093 1.00 98.06 97 GLU A O 1
ATOM 796 N N . HIS A 1 98 ? -4.994 -13.602 2.955 1.00 98.50 98 HIS A N 1
ATOM 797 C CA . HIS A 1 98 ? -4.973 -12.539 1.962 1.00 98.50 98 HIS A CA 1
ATOM 798 C C . HIS A 1 98 ? -5.773 -11.321 2.428 1.00 98.50 98 HIS A C 1
ATOM 800 O O . HIS A 1 98 ? -6.982 -11.393 2.637 1.00 98.50 98 HIS A O 1
ATOM 806 N N . LEU A 1 99 ? -5.090 -10.182 2.556 1.00 98.50 99 LEU A N 1
ATOM 807 C CA . LEU A 1 99 ? -5.717 -8.876 2.742 1.00 98.50 99 LEU A CA 1
ATOM 808 C C . LEU A 1 99 ? -5.697 -8.098 1.421 1.00 98.50 99 LEU A C 1
ATOM 810 O O . LEU A 1 99 ? -4.628 -7.838 0.864 1.00 98.50 99 LEU A O 1
ATOM 814 N N . ARG A 1 100 ? -6.874 -7.706 0.935 1.00 98.69 100 ARG A N 1
ATOM 815 C CA . ARG A 1 100 ? -7.052 -6.813 -0.216 1.00 98.69 100 ARG A CA 1
ATOM 816 C C . ARG A 1 100 ? -7.505 -5.449 0.291 1.00 98.69 100 ARG A C 1
ATOM 818 O O . ARG A 1 100 ? -8.385 -5.371 1.139 1.00 98.69 100 ARG A O 1
ATOM 825 N N . ILE A 1 101 ? -6.898 -4.385 -0.210 1.00 98.62 101 ILE A N 1
ATOM 826 C CA . ILE A 1 101 ? -7.200 -2.994 0.130 1.00 98.62 101 ILE A CA 1
ATOM 827 C C . ILE A 1 101 ? -7.476 -2.270 -1.181 1.00 98.62 101 ILE A C 1
ATOM 829 O O . ILE A 1 101 ? -6.664 -2.344 -2.100 1.00 98.62 101 ILE A O 1
ATOM 833 N N . SER A 1 102 ? -8.616 -1.596 -1.272 1.00 98.25 102 SER A N 1
ATOM 834 C CA . SER A 1 102 ? -9.056 -0.888 -2.471 1.00 98.25 102 SER A CA 1
ATOM 835 C C . SER A 1 102 ? -9.572 0.497 -2.098 1.00 98.25 102 SER A C 1
ATOM 837 O O . SER A 1 102 ? -10.562 0.620 -1.373 1.00 98.25 102 SER A O 1
ATOM 839 N N . CYS A 1 103 ? -8.890 1.531 -2.584 1.00 97.38 103 CYS A N 1
ATOM 840 C CA . CYS A 1 103 ? -9.219 2.932 -2.332 1.00 97.38 103 CYS A CA 1
ATOM 841 C C . CYS A 1 103 ? -9.207 3.743 -3.637 1.00 97.38 103 CYS A C 1
ATOM 843 O O . CYS A 1 103 ? -8.312 4.564 -3.836 1.00 97.38 103 CYS A O 1
ATOM 845 N N . PRO A 1 104 ? -10.146 3.482 -4.566 1.00 95.62 104 PRO A N 1
ATOM 846 C CA . PRO A 1 104 ? -10.212 4.193 -5.839 1.00 95.62 104 PRO A CA 1
ATOM 847 C C . PRO A 1 104 ? -10.722 5.628 -5.677 1.00 95.62 104 PRO A C 1
ATOM 849 O O . PRO A 1 104 ? -11.359 5.958 -4.680 1.00 95.62 104 PRO A O 1
ATOM 852 N N . GLY A 1 105 ? -10.510 6.442 -6.714 1.00 91.75 105 GLY A N 1
ATOM 853 C CA . GLY A 1 105 ? -11.242 7.695 -6.920 1.00 91.75 105 GLY A CA 1
ATOM 854 C C . GLY A 1 105 ? -10.615 8.937 -6.293 1.00 91.75 105 GLY A C 1
ATOM 855 O O . GLY A 1 105 ? -11.297 9.949 -6.186 1.00 91.75 105 GLY A O 1
ATOM 856 N N . GLN A 1 106 ? -9.354 8.893 -5.837 1.00 91.44 106 GLN A N 1
ATOM 857 C CA . GLN A 1 106 ? -8.748 10.101 -5.274 1.00 91.44 106 GLN A CA 1
ATOM 858 C C . GLN A 1 106 ? -8.499 11.134 -6.377 1.00 91.44 106 GLN A C 1
ATOM 860 O O . GLN A 1 106 ? -7.678 10.922 -7.272 1.00 91.44 106 GLN A O 1
ATOM 865 N N . GLU A 1 107 ? -9.155 12.284 -6.256 1.00 88.62 107 GLU A N 1
ATOM 866 C CA . GLU A 1 107 ? -8.930 13.422 -7.140 1.00 88.62 107 GLU A CA 1
ATOM 867 C C . GLU A 1 107 ? -7.482 13.940 -7.032 1.00 88.62 107 GLU A C 1
ATOM 869 O O . GLU A 1 107 ? -6.980 14.141 -5.917 1.00 88.62 107 GLU A O 1
ATOM 874 N N . PRO A 1 108 ? -6.799 14.234 -8.157 1.00 85.31 108 PRO A N 1
ATOM 875 C CA . PRO A 1 108 ? -5.438 14.772 -8.169 1.00 85.31 108 PRO A CA 1
ATOM 876 C C . PRO A 1 108 ? -5.213 15.973 -7.243 1.00 85.31 108 PRO A C 1
ATOM 878 O O . PRO A 1 108 ? -4.175 16.047 -6.583 1.00 85.31 108 PRO A O 1
ATOM 881 N N . ALA A 1 109 ? -6.194 16.877 -7.158 1.00 84.75 109 ALA A N 1
ATOM 882 C CA . ALA A 1 109 ? -6.144 18.078 -6.324 1.00 84.75 109 ALA A CA 1
ATOM 883 C C . ALA A 1 109 ? -6.174 17.781 -4.811 1.00 84.75 109 ALA A C 1
ATOM 885 O O . ALA A 1 109 ? -5.808 18.630 -4.001 1.00 84.75 109 ALA A O 1
ATOM 886 N N . GLN A 1 110 ? -6.594 16.577 -4.413 1.00 84.50 110 GLN A N 1
ATOM 887 C CA . GLN A 1 110 ? -6.754 16.181 -3.013 1.00 84.50 110 GLN A CA 1
ATOM 888 C C . GLN A 1 110 ? -5.604 15.308 -2.493 1.00 84.50 110 GLN A C 1
ATOM 890 O O . GLN A 1 110 ? -5.600 14.953 -1.320 1.00 84.50 110 GLN A O 1
ATOM 895 N N . ARG A 1 111 ? -4.596 14.989 -3.318 1.00 82.88 111 ARG A N 1
ATOM 896 C CA . ARG A 1 111 ? -3.509 14.047 -2.970 1.00 82.88 111 ARG A CA 1
ATOM 897 C C . ARG A 1 111 ? -2.723 14.396 -1.705 1.00 82.88 111 ARG A C 1
ATOM 899 O O . ARG A 1 111 ? -2.213 13.496 -1.046 1.00 82.88 111 ARG A O 1
ATOM 906 N N . TYR A 1 112 ? -2.618 15.683 -1.384 1.00 82.25 112 TYR A N 1
ATOM 907 C CA . TYR A 1 112 ? -1.894 16.185 -0.211 1.00 82.25 112 TYR A CA 1
ATOM 908 C C . TYR A 1 112 ? -2.816 16.537 0.966 1.00 82.25 112 TYR A C 1
ATOM 910 O O . TYR A 1 112 ? -2.346 17.023 1.995 1.00 82.25 112 TYR A O 1
ATOM 918 N N . ARG A 1 113 ? -4.125 16.290 0.842 1.00 86.00 113 ARG A N 1
ATOM 919 C CA . ARG A 1 113 ? -5.110 16.496 1.908 1.00 86.00 113 ARG A CA 1
ATOM 920 C C . ARG A 1 113 ? -5.499 15.155 2.514 1.00 86.00 113 ARG A C 1
ATOM 922 O O . ARG A 1 113 ? -5.641 14.164 1.806 1.00 86.00 113 ARG A O 1
ATOM 929 N N . ARG A 1 114 ? -5.691 15.132 3.835 1.00 90.62 114 ARG A N 1
ATOM 930 C CA . ARG A 1 114 ? -6.196 13.937 4.518 1.00 90.62 114 ARG A CA 1
ATOM 931 C C . ARG A 1 114 ? -7.703 13.831 4.335 1.00 90.62 114 ARG A C 1
ATOM 933 O O . ARG A 1 114 ? -8.432 14.784 4.578 1.00 90.62 114 ARG A O 1
ATOM 940 N N . SER A 1 115 ? -8.144 12.639 3.982 1.00 94.12 115 SER A N 1
ATOM 941 C CA . SER A 1 115 ? -9.535 12.222 3.849 1.00 94.12 115 SER A CA 1
ATOM 942 C C . SER A 1 115 ? -9.890 11.193 4.921 1.00 94.12 115 SER A C 1
ATOM 944 O O . SER A 1 115 ? -9.015 10.620 5.577 1.00 94.12 115 SER A O 1
ATOM 946 N N . SER A 1 116 ? -11.177 10.873 5.058 1.00 96.12 116 SER A N 1
ATOM 947 C CA . SER A 1 116 ? -11.624 9.752 5.895 1.00 96.12 116 SER A CA 1
ATOM 948 C C . SER A 1 116 ? -10.975 8.421 5.489 1.00 96.12 116 SER A C 1
ATOM 950 O O . SER A 1 116 ? -10.735 7.576 6.353 1.00 96.12 116 SER A O 1
ATOM 952 N N . VAL A 1 117 ? -10.636 8.247 4.203 1.00 97.06 117 VAL A N 1
ATOM 953 C CA . VAL A 1 117 ? -9.935 7.057 3.694 1.00 97.06 117 VAL A CA 1
ATOM 954 C C . VAL A 1 117 ? -8.558 6.923 4.340 1.00 97.06 117 VAL A C 1
ATOM 956 O O . VAL A 1 117 ? -8.196 5.850 4.820 1.00 97.06 117 VAL A O 1
ATOM 959 N N . ASP A 1 118 ? -7.812 8.022 4.440 1.00 95.44 118 ASP A N 1
ATOM 960 C CA . ASP A 1 118 ? -6.470 8.036 5.032 1.00 95.44 118 ASP A CA 1
ATOM 961 C C . ASP A 1 118 ? -6.500 7.661 6.517 1.00 95.44 118 ASP A C 1
ATOM 963 O O . ASP A 1 118 ? -5.703 6.843 6.983 1.00 95.44 118 ASP A O 1
ATOM 967 N N . TYR A 1 119 ? -7.474 8.192 7.262 1.00 96.00 119 TYR A N 1
ATOM 968 C CA . TYR A 1 119 ? -7.697 7.816 8.661 1.00 96.00 119 TYR A CA 1
ATOM 969 C C . TYR A 1 119 ? -8.053 6.334 8.811 1.00 96.00 119 TYR A C 1
ATOM 971 O O . TYR A 1 119 ? -7.549 5.673 9.725 1.00 96.00 119 TYR A O 1
ATOM 979 N N . ALA A 1 120 ? -8.866 5.792 7.902 1.00 97.56 120 ALA A N 1
ATOM 980 C CA . ALA A 1 120 ? -9.224 4.382 7.916 1.00 97.56 120 ALA A CA 1
ATOM 981 C C . ALA A 1 120 ? -8.016 3.488 7.604 1.00 97.56 120 ALA A C 1
ATOM 983 O O . ALA A 1 120 ? -7.845 2.464 8.261 1.00 97.56 120 ALA A O 1
ATOM 984 N N . LEU A 1 121 ? -7.132 3.889 6.682 1.00 97.12 121 LEU A N 1
ATOM 985 C CA . LEU A 1 121 ? -5.878 3.180 6.399 1.00 97.12 121 LEU A CA 1
ATOM 986 C C . LEU A 1 121 ? -4.934 3.168 7.613 1.00 97.12 121 LEU A C 1
ATOM 988 O O . LEU A 1 121 ? -4.328 2.133 7.898 1.00 97.12 121 LEU A O 1
ATOM 992 N N . ILE A 1 122 ? -4.856 4.262 8.383 1.00 94.88 122 ILE A N 1
ATOM 993 C CA . ILE A 1 122 ? -4.108 4.285 9.655 1.00 94.88 122 ILE A CA 1
ATOM 994 C C . ILE A 1 122 ? -4.715 3.288 10.655 1.00 94.88 122 ILE A C 1
ATOM 996 O O . ILE A 1 122 ? -3.988 2.505 11.272 1.00 94.88 122 ILE A O 1
ATOM 1000 N N . SER A 1 123 ? -6.040 3.288 10.818 1.00 95.38 123 SER A N 1
ATOM 1001 C CA . SER A 1 123 ? -6.738 2.365 11.724 1.00 95.38 123 SER A CA 1
ATOM 1002 C C . SER A 1 123 ? -6.592 0.904 11.300 1.00 95.38 123 SER A C 1
ATOM 1004 O O . SER A 1 123 ? -6.353 0.036 12.142 1.00 95.38 123 SER A O 1
ATOM 1006 N N . LEU A 1 124 ? -6.657 0.642 9.995 1.00 96.38 124 LEU A N 1
ATOM 1007 C CA . LEU A 1 124 ? -6.426 -0.659 9.380 1.00 96.38 124 LEU A CA 1
ATOM 1008 C C . LEU A 1 124 ? -5.008 -1.158 9.661 1.00 96.38 124 LEU A C 1
ATOM 1010 O O . LEU A 1 124 ? -4.837 -2.287 10.122 1.00 96.38 124 LEU A O 1
ATOM 1014 N N . ARG A 1 125 ? -3.998 -0.301 9.464 1.00 94.88 125 ARG A N 1
ATOM 1015 C CA . ARG A 1 125 ? -2.606 -0.622 9.789 1.00 94.88 125 ARG A CA 1
ATOM 1016 C C . ARG A 1 125 ? -2.460 -1.032 11.250 1.00 94.88 125 ARG A C 1
ATOM 1018 O O . ARG A 1 125 ? -1.885 -2.078 11.545 1.00 94.88 125 ARG A O 1
ATOM 1025 N N . ILE A 1 126 ? -3.006 -0.232 12.166 1.00 93.00 126 ILE A N 1
ATOM 1026 C CA . ILE A 1 126 ? -2.967 -0.538 13.601 1.00 93.00 126 ILE A CA 1
ATOM 1027 C C . ILE A 1 126 ? -3.645 -1.879 13.879 1.00 93.00 126 ILE A C 1
ATOM 1029 O O . ILE A 1 126 ? -3.096 -2.699 14.607 1.00 93.00 126 ILE A O 1
ATOM 1033 N N . ALA A 1 127 ? -4.812 -2.139 13.298 1.00 93.94 127 ALA A N 1
ATOM 1034 C CA . ALA A 1 127 ? -5.528 -3.386 13.527 1.00 93.94 127 ALA A CA 1
ATOM 1035 C C . ALA A 1 127 ? -4.757 -4.620 13.054 1.00 93.94 127 ALA A C 1
ATOM 1037 O O . ALA A 1 127 ? -4.690 -5.600 13.797 1.00 93.94 127 ALA A O 1
ATOM 1038 N N . VAL A 1 128 ? -4.102 -4.545 11.892 1.00 93.94 128 VAL A N 1
ATOM 1039 C CA . VAL A 1 128 ? -3.204 -5.602 11.402 1.00 93.94 128 VAL A CA 1
ATOM 1040 C C . VAL A 1 128 ? -2.077 -5.864 12.399 1.00 93.94 128 VAL A C 1
ATOM 1042 O O . VAL A 1 128 ? -1.809 -7.012 12.738 1.00 93.94 128 VAL A O 1
ATOM 1045 N N . GLU A 1 129 ? -1.453 -4.809 12.922 1.00 92.06 129 GLU A N 1
ATOM 1046 C CA . GLU A 1 129 ? -0.337 -4.910 13.869 1.00 92.06 129 GLU A CA 1
ATOM 1047 C C . GLU A 1 129 ? -0.743 -5.419 15.261 1.00 92.06 129 GLU A C 1
ATOM 1049 O O . GLU A 1 129 ? 0.085 -5.982 15.981 1.00 92.06 129 GLU A O 1
ATOM 1054 N N . ARG A 1 130 ? -2.006 -5.218 15.658 1.00 90.31 130 ARG A N 1
ATOM 1055 C CA . ARG A 1 130 ? -2.541 -5.621 16.970 1.00 90.31 130 ARG A CA 1
ATOM 1056 C C . ARG A 1 130 ? -3.248 -6.971 16.967 1.00 90.31 130 ARG A C 1
ATOM 1058 O O . ARG A 1 130 ? -3.478 -7.521 18.046 1.00 90.31 130 ARG A O 1
ATOM 1065 N N . ALA A 1 131 ? -3.615 -7.497 15.805 1.00 90.69 131 ALA A N 1
ATOM 1066 C CA . ALA A 1 131 ? -4.266 -8.793 15.691 1.00 90.69 131 ALA A CA 1
ATOM 1067 C C . ALA A 1 131 ? -3.244 -9.926 15.455 1.00 90.69 131 ALA A C 1
ATOM 1069 O O . ALA A 1 131 ? -2.223 -9.728 14.789 1.00 90.69 131 ALA A O 1
ATOM 1070 N N . PRO A 1 132 ? -3.500 -11.144 15.968 1.00 89.44 132 PRO A N 1
ATOM 1071 C CA . PRO A 1 132 ? -2.601 -12.290 15.821 1.00 89.44 132 PRO A CA 1
ATOM 1072 C C . PRO A 1 132 ? -2.737 -12.952 14.435 1.00 89.44 132 PRO A C 1
ATOM 1074 O O . PRO A 1 132 ? -3.086 -14.121 14.324 1.00 89.44 132 PRO A O 1
ATOM 1077 N N . LEU A 1 133 ? -2.472 -12.205 13.360 1.00 93.44 133 LEU A N 1
ATOM 1078 C CA . LEU A 1 133 ? -2.688 -12.653 11.974 1.00 93.44 133 LEU A CA 1
ATOM 1079 C C . LEU A 1 133 ? -1.503 -13.481 11.461 1.00 93.44 133 LEU A C 1
ATOM 1081 O O . LEU A 1 133 ? -0.750 -13.030 10.603 1.00 93.44 133 LEU A O 1
ATOM 1085 N N . THR A 1 134 ? -1.244 -14.652 12.038 1.00 92.62 134 THR A N 1
ATOM 1086 C CA . THR A 1 134 ? -0.048 -15.467 11.725 1.00 92.62 134 THR A CA 1
ATOM 1087 C C . THR A 1 134 ? -0.033 -16.056 10.319 1.00 92.62 134 THR A C 1
ATOM 1089 O O . THR A 1 134 ? 1.034 -16.423 9.840 1.00 92.62 134 THR A O 1
ATOM 1092 N N . ASN A 1 135 ? -1.186 -16.105 9.650 1.00 95.50 135 ASN A N 1
ATOM 1093 C CA . ASN A 1 135 ? -1.318 -16.709 8.323 1.00 95.50 135 ASN A CA 1
ATOM 1094 C C . ASN A 1 135 ? -1.312 -15.676 7.185 1.00 95.50 135 ASN A C 1
ATOM 1096 O O . ASN A 1 135 ? -1.257 -16.058 6.017 1.00 95.50 135 ASN A O 1
ATOM 1100 N N . LEU A 1 136 ? -1.335 -14.375 7.503 1.00 97.00 136 LEU A N 1
ATOM 1101 C CA . LEU A 1 136 ? -1.449 -13.303 6.513 1.00 97.00 136 LEU A CA 1
ATOM 1102 C C . LEU A 1 136 ? -0.174 -13.211 5.663 1.00 97.00 136 LEU A C 1
ATOM 1104 O O . LEU A 1 136 ? 0.792 -12.571 6.063 1.00 97.00 136 LEU A O 1
ATOM 1108 N N . THR A 1 137 ? -0.167 -13.827 4.484 1.00 97.88 137 THR A N 1
ATOM 1109 C CA . THR A 1 137 ? 1.013 -13.925 3.605 1.00 97.88 137 THR A CA 1
ATOM 1110 C C . THR A 1 137 ? 0.866 -13.145 2.302 1.00 97.88 137 THR A C 1
ATOM 1112 O O . THR A 1 137 ? 1.868 -12.914 1.621 1.00 97.88 137 THR A O 1
ATOM 1115 N N . THR A 1 138 ? -0.348 -12.716 1.959 1.00 98.69 138 THR A N 1
ATOM 1116 C CA . THR A 1 138 ? -0.648 -11.994 0.719 1.00 98.69 138 THR A CA 1
ATOM 1117 C C . THR A 1 138 ? -1.269 -10.635 1.033 1.00 98.69 138 THR A C 1
ATOM 1119 O O . THR A 1 138 ? -2.235 -10.547 1.793 1.00 98.69 138 THR A O 1
ATOM 1122 N N . LEU A 1 139 ? -0.727 -9.577 0.430 1.00 98.62 139 LEU A N 1
ATOM 1123 C CA . LEU A 1 139 ? -1.266 -8.219 0.484 1.00 98.62 139 LEU A CA 1
ATOM 1124 C C . LEU A 1 139 ? -1.501 -7.707 -0.939 1.00 98.62 139 LEU A C 1
ATOM 1126 O O . LEU A 1 139 ? -0.615 -7.785 -1.791 1.00 98.62 139 LEU A O 1
ATOM 1130 N N . SER A 1 140 ? -2.679 -7.149 -1.188 1.00 98.75 140 SER A N 1
ATOM 1131 C CA . SER A 1 140 ? -3.006 -6.511 -2.464 1.00 98.75 140 SER A CA 1
ATOM 1132 C C . SER A 1 140 ? -3.561 -5.113 -2.240 1.00 98.75 140 SER A C 1
ATOM 1134 O O . SER A 1 140 ? -4.510 -4.959 -1.480 1.00 98.75 140 SER A O 1
ATOM 1136 N N . LEU A 1 141 ? -2.996 -4.112 -2.912 1.00 98.50 141 LEU A N 1
ATOM 1137 C CA . LEU A 1 141 ? -3.430 -2.714 -2.883 1.00 98.50 141 LEU A CA 1
ATOM 1138 C C . LEU A 1 141 ? -3.966 -2.337 -4.276 1.00 98.50 141 LEU A C 1
ATOM 1140 O O . LEU A 1 141 ? -3.178 -1.997 -5.153 1.00 98.50 141 LEU A O 1
ATOM 1144 N N . LEU A 1 142 ? -5.272 -2.498 -4.518 1.00 96.44 142 LEU A N 1
ATOM 1145 C CA . LEU A 1 142 ? -5.866 -2.538 -5.863 1.00 96.44 142 LEU A CA 1
ATOM 1146 C C . LEU A 1 142 ? -7.222 -1.791 -5.950 1.00 96.44 142 LEU A C 1
ATOM 1148 O O . LEU A 1 142 ? -8.255 -2.370 -5.607 1.00 96.44 142 LEU A O 1
ATOM 1152 N N . PRO A 1 143 ? -7.277 -0.555 -6.478 1.00 96.31 143 PRO A N 1
ATOM 1153 C CA . PRO A 1 143 ? -6.180 0.405 -6.585 1.00 96.31 143 PRO A CA 1
ATOM 1154 C C . PRO A 1 143 ? -5.894 1.092 -5.239 1.00 96.31 143 PRO A C 1
ATOM 1156 O O . PRO A 1 143 ? -6.666 0.966 -4.286 1.00 96.31 143 PRO A O 1
ATOM 1159 N N . ILE A 1 144 ? -4.788 1.830 -5.167 1.00 96.50 144 ILE A N 1
ATOM 1160 C CA . ILE A 1 144 ? -4.421 2.652 -4.011 1.00 96.50 144 ILE A CA 1
ATOM 1161 C C . ILE A 1 144 ? -3.843 3.990 -4.469 1.00 96.50 144 ILE A C 1
ATOM 1163 O O . ILE A 1 144 ? -3.038 4.052 -5.401 1.00 96.50 144 ILE A O 1
ATOM 1167 N N . HIS A 1 145 ? -4.207 5.062 -3.776 1.00 94.19 145 HIS A N 1
ATOM 1168 C CA . HIS A 1 145 ? -3.607 6.367 -4.000 1.00 94.19 145 HIS A CA 1
ATOM 1169 C C . HIS A 1 145 ? -2.204 6.466 -3.365 1.00 94.19 145 HIS A C 1
ATOM 1171 O O . HIS A 1 145 ? -1.882 5.714 -2.438 1.00 94.19 145 HIS A O 1
ATOM 1177 N N . PRO A 1 146 ? -1.345 7.404 -3.804 1.00 91.56 146 PRO A N 1
ATOM 1178 C CA . PRO A 1 146 ? 0.069 7.436 -3.412 1.00 91.56 146 PRO A CA 1
ATOM 1179 C C . PRO A 1 146 ? 0.309 7.610 -1.909 1.00 91.56 146 PRO A C 1
ATOM 1181 O O . PRO A 1 146 ? 1.190 6.971 -1.335 1.00 91.56 146 PRO A O 1
ATOM 1184 N N . ALA A 1 147 ? -0.498 8.437 -1.241 1.00 90.56 147 ALA A N 1
ATOM 1185 C CA . ALA A 1 147 ? -0.392 8.632 0.203 1.00 90.56 147 ALA A CA 1
ATOM 1186 C C . ALA A 1 147 ? -0.831 7.383 0.997 1.00 90.56 147 ALA A C 1
ATOM 1188 O O . ALA A 1 147 ? -0.391 7.178 2.129 1.00 90.56 147 ALA A O 1
ATOM 1189 N N . GLY A 1 148 ? -1.624 6.484 0.404 1.00 93.88 148 GLY A N 1
ATOM 1190 C CA . GLY A 1 148 ? -2.121 5.282 1.072 1.00 93.88 148 GLY A CA 1
ATOM 1191 C C . GLY A 1 148 ? -1.008 4.370 1.599 1.00 93.88 148 GLY A C 1
ATOM 1192 O O . GLY A 1 148 ? -1.087 3.881 2.729 1.00 93.88 148 GLY A O 1
ATOM 1193 N N . VAL A 1 149 ? 0.086 4.197 0.844 1.00 93.44 149 VAL A N 1
ATOM 1194 C CA . VAL A 1 149 ? 1.232 3.383 1.299 1.00 93.44 149 VAL A CA 1
ATOM 1195 C C . VAL A 1 149 ? 1.986 4.017 2.465 1.00 93.44 149 VAL A C 1
ATOM 1197 O O . VAL A 1 149 ? 2.575 3.298 3.270 1.00 93.44 149 VAL A O 1
ATOM 1200 N N . PHE A 1 150 ? 1.941 5.345 2.608 1.00 91.56 150 PHE A N 1
ATOM 1201 C CA . PHE A 1 150 ? 2.501 6.023 3.775 1.00 91.56 150 PHE A CA 1
ATOM 1202 C C . PHE A 1 150 ? 1.709 5.678 5.040 1.00 91.56 150 PHE A C 1
ATOM 1204 O O . PHE A 1 150 ? 2.313 5.348 6.062 1.00 91.56 150 PHE A O 1
ATOM 1211 N N . TYR A 1 151 ? 0.376 5.677 4.964 1.00 92.25 151 TYR A N 1
ATOM 1212 C CA . TYR A 1 151 ? -0.492 5.351 6.100 1.00 92.25 151 TYR A CA 1
ATOM 1213 C C . TYR A 1 151 ? -0.460 3.866 6.483 1.00 92.25 151 TYR A C 1
ATOM 1215 O O . TYR A 1 151 ? -0.594 3.532 7.663 1.00 92.25 151 TYR A O 1
ATOM 1223 N N . LEU A 1 152 ? -0.218 2.983 5.510 1.00 92.69 152 LEU A N 1
ATOM 1224 C CA . LEU A 1 152 ? -0.052 1.541 5.720 1.00 92.69 152 LEU A CA 1
ATOM 1225 C C . LEU A 1 152 ? 1.363 1.131 6.148 1.00 92.69 152 LEU A C 1
ATOM 1227 O O . LEU A 1 152 ? 1.577 -0.014 6.546 1.00 92.69 152 LEU A O 1
ATOM 1231 N N . ARG A 1 153 ? 2.347 2.030 6.066 1.00 86.38 153 ARG A N 1
ATOM 1232 C CA . ARG A 1 153 ? 3.731 1.715 6.422 1.00 86.38 153 ARG A CA 1
ATOM 1233 C C . ARG A 1 153 ? 3.857 1.432 7.919 1.00 86.38 153 ARG A C 1
ATOM 1235 O O . ARG A 1 153 ? 3.454 2.241 8.755 1.00 86.38 153 ARG A O 1
ATOM 1242 N N . ALA A 1 154 ? 4.517 0.323 8.247 1.00 77.56 154 ALA A N 1
ATOM 1243 C CA . ALA A 1 154 ? 4.964 0.038 9.604 1.00 77.56 154 ALA A CA 1
ATOM 1244 C C . ALA A 1 154 ? 6.025 1.072 10.012 1.00 77.56 154 ALA A C 1
ATOM 1246 O O . ALA A 1 154 ? 7.170 1.008 9.563 1.00 77.56 154 ALA A O 1
ATOM 1247 N N . MET A 1 155 ? 5.636 2.049 10.826 1.00 67.81 155 MET A N 1
ATOM 1248 C CA . MET A 1 155 ? 6.530 3.089 11.329 1.00 67.81 155 MET A CA 1
ATOM 1249 C C . MET A 1 155 ? 6.833 2.855 12.807 1.00 67.81 155 MET A C 1
ATOM 1251 O O . MET A 1 155 ? 5.889 2.635 13.568 1.00 67.81 155 MET A O 1
ATOM 1255 N N . PRO A 1 156 ? 8.103 2.948 13.246 1.00 61.59 156 PRO A N 1
ATOM 1256 C CA . PRO A 1 156 ? 8.404 3.125 14.660 1.00 61.59 156 PRO A CA 1
ATOM 1257 C C . PRO A 1 156 ? 7.726 4.417 15.134 1.00 61.59 156 PRO A C 1
ATOM 1259 O O . PRO A 1 156 ? 7.933 5.476 14.545 1.00 61.59 156 PRO A O 1
ATOM 1262 N N . GLY A 1 157 ? 6.872 4.330 16.150 1.00 62.22 157 GLY A N 1
ATOM 1263 C CA . GLY A 1 157 ? 6.122 5.481 16.659 1.00 62.22 157 GLY A CA 1
ATOM 1264 C C . GLY A 1 157 ? 4.890 5.102 17.479 1.00 62.22 157 GLY A C 1
ATOM 1265 O O . GLY A 1 157 ? 4.683 3.933 17.821 1.00 62.22 157 GLY A O 1
ATOM 1266 N N . PHE A 1 158 ? 4.051 6.091 17.795 1.00 53.38 158 PHE A N 1
ATOM 1267 C CA . PHE A 1 158 ? 2.846 5.897 18.603 1.00 53.38 158 PHE A CA 1
ATOM 1268 C C . PHE A 1 158 ? 1.931 4.813 18.014 1.00 53.38 158 PHE A C 1
ATOM 1270 O O . PHE A 1 158 ? 1.519 4.853 16.853 1.00 53.38 158 PHE A O 1
ATOM 1277 N N . GLY A 1 159 ? 1.631 3.806 18.833 1.00 57.31 159 GLY A N 1
ATOM 1278 C CA . GLY A 1 159 ? 0.789 2.674 18.458 1.00 57.31 159 GLY A CA 1
ATOM 1279 C C . GLY A 1 159 ? 1.501 1.512 17.757 1.00 57.31 159 GLY A C 1
ATOM 1280 O O . GLY A 1 159 ? 0.889 0.448 17.634 1.00 57.31 159 GLY A O 1
ATOM 1281 N N . SER A 1 160 ? 2.777 1.648 17.386 1.00 62.78 160 SER A N 1
ATOM 1282 C CA . SER A 1 160 ? 3.592 0.523 16.906 1.00 62.78 160 SER A CA 1
ATOM 1283 C C . SER A 1 160 ? 4.010 -0.394 18.063 1.00 62.78 160 SER A C 1
ATOM 1285 O O . SER A 1 160 ? 4.228 0.059 19.186 1.00 62.78 160 SER A O 1
ATOM 1287 N N . LEU A 1 161 ? 4.078 -1.699 17.809 1.00 68.12 161 LEU A N 1
ATOM 1288 C CA . LEU A 1 161 ? 4.644 -2.692 18.722 1.00 68.12 161 LEU A CA 1
ATOM 1289 C C . LEU A 1 161 ? 5.957 -3.222 18.128 1.00 68.12 161 LEU A C 1
ATOM 1291 O O . LEU A 1 161 ? 6.108 -3.230 16.904 1.00 68.12 161 LEU A O 1
ATOM 1295 N N . PRO A 1 162 ? 6.879 -3.781 18.934 1.00 66.94 162 PRO A N 1
ATOM 1296 C CA . PRO A 1 162 ? 8.034 -4.514 18.401 1.00 66.94 162 PRO A CA 1
ATOM 1297 C C . PRO A 1 162 ? 7.636 -5.650 17.436 1.00 66.94 162 PRO A C 1
ATOM 1299 O O . PRO A 1 162 ? 8.397 -6.030 16.546 1.00 66.94 162 PRO A O 1
ATOM 1302 N N . SER A 1 163 ? 6.416 -6.184 17.575 1.00 74.81 163 SER A N 1
ATOM 1303 C CA . SER A 1 163 ? 5.825 -7.173 16.671 1.00 74.81 163 SER A CA 1
ATOM 1304 C C . SER A 1 163 ? 5.300 -6.595 15.350 1.00 74.81 163 SER A C 1
ATOM 1306 O O . SER A 1 163 ? 5.109 -7.375 14.419 1.00 74.81 163 SER A O 1
ATOM 1308 N N . SER A 1 164 ? 5.102 -5.277 15.213 1.00 78.25 164 SER A N 1
ATOM 1309 C CA . SER A 1 164 ? 4.555 -4.651 13.996 1.00 78.25 164 SER A CA 1
ATOM 1310 C C . SER A 1 164 ? 5.404 -4.979 12.766 1.00 78.25 164 SER A C 1
ATOM 1312 O O . SER A 1 164 ? 4.883 -5.448 11.755 1.00 78.25 164 SER A O 1
ATOM 1314 N N . ALA A 1 165 ? 6.729 -4.839 12.870 1.00 79.69 165 ALA A N 1
ATOM 1315 C CA . ALA A 1 165 ? 7.648 -5.180 11.783 1.00 79.69 165 ALA A CA 1
ATOM 1316 C C . ALA A 1 165 ? 7.612 -6.678 11.441 1.00 79.69 165 ALA A C 1
ATOM 1318 O O . ALA A 1 165 ? 7.608 -7.046 10.268 1.00 79.69 165 ALA A O 1
ATOM 1319 N N . LYS A 1 166 ? 7.508 -7.554 12.454 1.00 83.81 166 LYS A N 1
ATOM 1320 C CA . LYS A 1 166 ? 7.318 -8.998 12.234 1.00 83.81 166 LYS A CA 1
ATOM 1321 C C . LYS A 1 166 ? 5.997 -9.278 11.524 1.00 83.81 166 LYS A C 1
ATOM 1323 O O . LYS A 1 166 ? 5.907 -10.232 10.750 1.00 83.81 166 LYS A O 1
ATOM 1328 N N . ARG A 1 167 ? 4.967 -8.464 11.786 1.00 88.81 167 ARG A N 1
ATOM 1329 C CA . ARG A 1 167 ? 3.640 -8.716 11.249 1.00 88.81 167 ARG A CA 1
ATOM 1330 C C . ARG A 1 167 ? 3.573 -8.483 9.753 1.00 88.81 167 ARG A C 1
ATOM 1332 O O . ARG A 1 167 ? 3.180 -9.395 9.033 1.00 88.81 167 ARG A O 1
ATOM 1339 N N . TRP A 1 168 ? 4.031 -7.319 9.311 1.00 90.94 168 TRP A N 1
ATOM 1340 C CA . TRP A 1 168 ? 4.144 -6.971 7.895 1.00 90.94 168 TRP A CA 1
ATOM 1341 C C . TRP A 1 168 ? 5.257 -7.743 7.189 1.00 90.94 168 TRP A C 1
ATOM 1343 O O . TRP A 1 168 ? 5.099 -8.162 6.046 1.00 90.94 168 TRP A O 1
ATOM 1353 N N . GLY A 1 169 ? 6.359 -8.011 7.890 1.00 89.25 169 GLY A N 1
ATOM 1354 C CA . GLY A 1 169 ? 7.504 -8.725 7.341 1.00 89.25 169 GLY A CA 1
ATOM 1355 C C . GLY A 1 169 ? 7.211 -10.167 6.927 1.00 89.25 169 GLY A C 1
ATOM 1356 O O . GLY A 1 169 ? 8.036 -10.744 6.233 1.00 89.25 169 GLY A O 1
ATOM 1357 N N . GLN A 1 170 ? 6.079 -10.765 7.314 1.00 93.56 170 GLN A N 1
ATOM 1358 C CA . GLN A 1 170 ? 5.717 -12.123 6.887 1.00 93.56 170 GLN A CA 1
ATOM 1359 C C . GLN A 1 170 ? 5.108 -12.184 5.473 1.00 93.56 170 GLN A C 1
ATOM 1361 O O . GLN A 1 170 ? 4.936 -13.280 4.940 1.00 93.56 170 GLN A O 1
ATOM 1366 N N . ILE A 1 171 ? 4.729 -11.039 4.891 1.00 97.06 171 ILE A N 1
ATOM 1367 C CA . ILE A 1 171 ? 4.119 -10.989 3.561 1.00 97.06 171 ILE A CA 1
ATOM 1368 C C . ILE A 1 171 ? 5.108 -11.544 2.531 1.00 97.06 171 ILE A C 1
ATOM 1370 O O . ILE A 1 171 ? 6.262 -11.123 2.447 1.00 97.06 171 ILE A O 1
ATOM 1374 N N . LYS A 1 172 ? 4.622 -12.498 1.737 1.00 98.38 172 LYS A N 1
ATOM 1375 C CA . LYS A 1 172 ? 5.355 -13.186 0.671 1.00 98.38 172 LYS A CA 1
ATOM 1376 C C . LYS A 1 172 ? 4.893 -12.756 -0.714 1.00 98.38 172 LYS A C 1
ATOM 1378 O O . LYS A 1 172 ? 5.669 -12.840 -1.659 1.00 98.38 172 LYS A O 1
ATOM 1383 N N . LYS A 1 173 ? 3.640 -12.323 -0.849 1.00 98.75 173 LYS A N 1
ATOM 1384 C CA . LYS A 1 173 ? 3.047 -11.904 -2.120 1.00 98.75 173 LYS A CA 1
ATOM 1385 C C . LYS A 1 173 ? 2.496 -10.491 -1.969 1.00 98.75 173 LYS A C 1
ATOM 1387 O O . LYS A 1 173 ? 1.650 -10.260 -1.107 1.00 98.75 173 LYS A O 1
ATOM 1392 N N . LEU A 1 174 ? 2.984 -9.568 -2.790 1.00 98.62 174 LEU A N 1
ATOM 1393 C CA . LEU A 1 174 ? 2.563 -8.171 -2.792 1.00 98.62 174 LEU A CA 1
ATOM 1394 C C . LEU A 1 174 ? 2.143 -7.771 -4.203 1.00 98.62 174 LEU A C 1
ATOM 1396 O O . LEU A 1 174 ? 2.928 -7.915 -5.135 1.00 98.62 174 LEU A O 1
ATOM 1400 N N . ALA A 1 175 ? 0.921 -7.263 -4.339 1.00 98.69 175 ALA A N 1
ATOM 1401 C CA . ALA A 1 175 ? 0.422 -6.665 -5.574 1.00 98.69 175 ALA A CA 1
ATOM 1402 C C . ALA A 1 175 ? -0.007 -5.220 -5.306 1.00 98.69 175 ALA A C 1
ATOM 1404 O O . ALA A 1 175 ? -0.735 -4.973 -4.342 1.00 98.69 175 ALA A O 1
ATOM 1405 N N . ILE A 1 176 ? 0.433 -4.270 -6.129 1.00 98.62 176 ILE A N 1
ATOM 1406 C CA . ILE A 1 176 ? 0.096 -2.850 -5.982 1.00 98.62 176 ILE A CA 1
ATOM 1407 C C . ILE A 1 176 ? -0.300 -2.279 -7.340 1.00 98.62 176 ILE A C 1
ATOM 1409 O O . ILE A 1 176 ? 0.511 -2.258 -8.259 1.00 98.62 176 ILE A O 1
ATOM 1413 N N . HIS A 1 177 ? -1.523 -1.766 -7.444 1.00 98.06 177 HIS A N 1
ATOM 1414 C CA . HIS A 1 177 ? -1.961 -0.907 -8.541 1.00 98.06 177 HIS A CA 1
ATOM 1415 C C . HIS A 1 177 ? -2.095 0.504 -7.978 1.00 98.06 177 HIS A C 1
ATOM 1417 O O . HIS A 1 177 ? -3.067 0.813 -7.289 1.00 98.06 177 HIS A O 1
ATOM 1423 N N . MET A 1 178 ? -1.083 1.333 -8.209 1.00 96.88 178 MET A N 1
ATOM 1424 C CA . MET A 1 178 ? -1.005 2.668 -7.627 1.00 96.88 178 MET A CA 1
ATOM 1425 C C . MET A 1 178 ? -1.437 3.721 -8.637 1.00 96.88 178 MET A C 1
ATOM 1427 O O . MET A 1 178 ? -0.967 3.701 -9.773 1.00 96.88 178 MET A O 1
ATOM 1431 N N . ASP A 1 179 ? -2.286 4.659 -8.226 1.00 94.50 179 ASP A N 1
ATOM 1432 C CA . ASP A 1 179 ? -2.623 5.810 -9.065 1.00 94.50 179 ASP A CA 1
ATOM 1433 C C . ASP A 1 179 ? -1.358 6.623 -9.368 1.00 94.50 179 ASP A C 1
ATOM 1435 O O . ASP A 1 179 ? -0.625 7.015 -8.458 1.00 94.50 179 ASP A O 1
ATOM 1439 N N . ALA A 1 180 ? -1.092 6.874 -10.649 1.00 91.69 180 ALA A N 1
ATOM 1440 C CA . ALA A 1 180 ? 0.011 7.720 -11.075 1.00 91.69 180 ALA A CA 1
ATOM 1441 C C . ALA A 1 180 ? -0.301 9.203 -10.824 1.00 91.69 180 ALA A C 1
ATOM 1443 O O . ALA A 1 180 ? -1.458 9.628 -10.745 1.00 91.69 180 ALA A O 1
ATOM 1444 N N . TRP A 1 181 ? 0.746 10.017 -10.712 1.00 88.12 181 TRP A N 1
ATOM 1445 C CA . TRP A 1 181 ? 0.662 11.475 -10.599 1.00 88.12 181 TRP A CA 1
ATOM 1446 C C . TRP A 1 181 ? 1.714 12.129 -11.498 1.00 88.12 181 TRP A C 1
ATOM 1448 O O . TRP A 1 181 ? 2.519 11.437 -12.115 1.00 88.12 181 TRP A O 1
ATOM 1458 N N . ASN A 1 182 ? 1.696 13.458 -11.606 1.00 82.94 182 ASN A N 1
ATOM 1459 C CA . ASN A 1 182 ? 2.744 14.165 -12.331 1.00 82.94 182 ASN A CA 1
ATOM 1460 C C . ASN A 1 182 ? 4.058 14.080 -11.531 1.00 82.94 182 ASN A C 1
ATOM 1462 O O . ASN A 1 182 ? 4.145 14.604 -10.419 1.00 82.94 182 ASN A O 1
ATOM 1466 N N . PHE A 1 183 ? 5.063 13.413 -12.100 1.00 80.69 183 PHE A N 1
ATOM 1467 C CA . PHE A 1 183 ? 6.386 13.225 -11.504 1.00 80.69 183 PHE A CA 1
ATOM 1468 C C . PHE A 1 183 ? 7.348 14.390 -11.804 1.00 80.69 183 PHE A C 1
ATOM 1470 O O . PHE A 1 183 ? 8.559 14.212 -11.773 1.00 80.69 183 PHE A O 1
ATOM 1477 N N . GLU A 1 184 ? 6.855 15.587 -12.110 1.00 72.94 184 GLU A N 1
ATOM 1478 C CA . GLU A 1 184 ? 7.718 16.758 -12.259 1.00 72.94 184 GLU A CA 1
ATOM 1479 C C . GLU A 1 184 ? 8.364 17.171 -10.916 1.00 72.94 184 GLU A C 1
ATOM 1481 O O . GLU A 1 184 ? 7.684 17.196 -9.880 1.00 72.94 184 GLU A O 1
ATOM 1486 N N . PRO A 1 185 ? 9.671 17.515 -10.902 1.00 63.94 185 PRO A N 1
ATOM 1487 C CA . PRO A 1 185 ? 10.418 17.826 -9.677 1.00 63.94 185 PRO A CA 1
ATOM 1488 C C . PRO A 1 185 ? 9.839 18.976 -8.840 1.00 63.94 185 PRO A C 1
ATOM 1490 O O . PRO A 1 185 ? 10.057 19.024 -7.631 1.00 63.94 185 PRO A O 1
ATOM 1493 N N . THR A 1 186 ? 9.101 19.893 -9.464 1.00 62.34 186 THR A N 1
ATOM 1494 C CA . THR A 1 186 ? 8.530 21.100 -8.846 1.00 62.34 186 THR A CA 1
ATOM 1495 C C . THR A 1 186 ? 7.330 20.824 -7.933 1.00 62.34 186 THR A C 1
ATOM 1497 O O . THR A 1 186 ? 6.985 21.676 -7.121 1.00 62.34 186 THR A O 1
ATOM 1500 N N . ASN A 1 187 ? 6.719 19.635 -8.003 1.00 57.44 187 ASN A N 1
ATOM 1501 C CA . ASN A 1 187 ? 5.400 19.374 -7.407 1.00 57.44 187 ASN A CA 1
ATOM 1502 C C . ASN A 1 187 ? 5.421 18.623 -6.061 1.00 57.44 187 ASN A C 1
ATOM 1504 O O . ASN A 1 187 ? 4.403 18.066 -5.662 1.00 57.44 187 ASN A O 1
ATOM 1508 N N . GLY A 1 188 ? 6.563 18.507 -5.368 1.00 61.16 188 GLY A N 1
ATOM 1509 C CA . GLY A 1 188 ? 6.646 17.688 -4.140 1.00 61.16 188 GLY A CA 1
ATOM 1510 C C . GLY A 1 188 ? 6.369 16.190 -4.380 1.00 61.16 188 GLY A C 1
ATOM 1511 O O . GLY A 1 188 ? 6.107 15.423 -3.453 1.00 61.16 188 GLY A O 1
ATOM 1512 N N . ALA A 1 189 ? 6.425 15.753 -5.644 1.00 64.81 189 ALA A N 1
ATOM 1513 C CA . ALA A 1 189 ? 6.161 14.389 -6.105 1.00 64.81 189 ALA A CA 1
ATOM 1514 C C . ALA A 1 189 ? 7.155 13.353 -5.546 1.00 64.81 189 ALA A C 1
ATOM 1516 O O . ALA A 1 189 ? 6.880 12.150 -5.531 1.00 64.81 189 ALA A O 1
ATOM 1517 N N . THR A 1 190 ? 8.317 13.817 -5.085 1.00 79.00 190 THR A N 1
ATOM 1518 C CA . THR A 1 190 ? 9.421 12.985 -4.607 1.00 79.00 190 THR A CA 1
ATOM 1519 C C . THR A 1 190 ? 9.127 12.327 -3.258 1.00 79.00 190 THR A C 1
ATOM 1521 O O . THR A 1 190 ? 9.595 11.211 -3.025 1.00 79.00 190 THR A O 1
ATOM 1524 N N . ASP A 1 191 ? 8.304 12.933 -2.398 1.00 85.44 191 ASP A N 1
ATOM 1525 C CA . ASP A 1 191 ? 7.972 12.367 -1.083 1.00 85.44 191 ASP A CA 1
ATOM 1526 C C . ASP A 1 191 ? 7.156 11.080 -1.200 1.00 85.44 191 ASP A C 1
ATOM 1528 O O . ASP A 1 191 ? 7.477 10.079 -0.556 1.00 85.44 191 ASP A O 1
ATOM 1532 N N . HIS A 1 192 ? 6.163 11.050 -2.090 1.00 89.19 192 HIS A N 1
ATOM 1533 C CA . HIS A 1 192 ? 5.378 9.843 -2.353 1.00 89.19 192 HIS A CA 1
ATOM 1534 C C . HIS A 1 192 ? 6.247 8.696 -2.890 1.00 89.19 192 HIS A C 1
ATOM 1536 O O . HIS A 1 192 ? 6.087 7.552 -2.461 1.00 89.19 192 HIS A O 1
ATOM 1542 N N . LEU A 1 193 ? 7.236 8.989 -3.745 1.00 91.75 193 LEU A N 1
ATOM 1543 C CA . LEU A 1 193 ? 8.207 7.984 -4.192 1.00 91.75 193 LEU A CA 1
ATOM 1544 C C . LEU A 1 193 ? 9.081 7.480 -3.034 1.00 91.75 193 LEU A C 1
ATOM 1546 O O . LEU A 1 193 ? 9.330 6.280 -2.919 1.00 91.75 193 LEU A O 1
ATOM 1550 N N . ARG A 1 194 ? 9.509 8.363 -2.124 1.00 90.12 194 ARG A N 1
ATOM 1551 C CA . ARG A 1 194 ? 10.261 7.965 -0.919 1.00 90.12 194 ARG A CA 1
ATOM 1552 C C . ARG A 1 194 ? 9.418 7.095 0.012 1.00 90.12 194 ARG A C 1
ATOM 1554 O O . ARG A 1 194 ? 9.931 6.116 0.563 1.00 90.12 194 ARG A O 1
ATOM 1561 N N . PHE A 1 195 ? 8.132 7.404 0.167 1.00 90.94 195 PHE A N 1
ATOM 1562 C CA . PHE A 1 195 ? 7.204 6.578 0.936 1.00 90.94 195 PHE A CA 1
ATOM 1563 C C . PHE A 1 195 ? 7.017 5.205 0.302 1.00 90.94 195 PHE A C 1
ATOM 1565 O O . PHE A 1 195 ? 7.142 4.209 1.013 1.00 90.94 195 PHE A O 1
ATOM 1572 N N . LEU A 1 196 ? 6.821 5.135 -1.017 1.00 94.38 196 LEU A N 1
ATOM 1573 C CA . LEU A 1 196 ? 6.735 3.875 -1.753 1.00 94.38 196 LEU A CA 1
ATOM 1574 C C . LEU A 1 196 ? 8.007 3.034 -1.588 1.00 94.38 196 LEU A C 1
ATOM 1576 O O . LEU A 1 196 ? 7.934 1.857 -1.235 1.00 94.38 196 LEU A O 1
ATOM 1580 N N . HIS A 1 197 ? 9.180 3.644 -1.755 1.00 93.50 197 HIS A N 1
ATOM 1581 C CA . HIS A 1 197 ? 10.459 2.969 -1.553 1.00 93.50 197 HIS A CA 1
ATOM 1582 C C . HIS A 1 197 ? 10.598 2.399 -0.131 1.00 93.50 197 HIS A C 1
ATOM 1584 O O . HIS A 1 197 ? 10.991 1.243 0.064 1.00 93.50 197 HIS A O 1
ATOM 1590 N N . SER A 1 198 ? 10.257 3.201 0.881 1.00 91.69 198 SER A N 1
ATOM 1591 C CA . SER A 1 198 ? 10.301 2.775 2.278 1.00 91.69 198 SER A CA 1
ATOM 1592 C C . SER A 1 198 ? 9.288 1.667 2.573 1.00 91.69 198 SER A C 1
ATOM 1594 O O . SER A 1 198 ? 9.614 0.741 3.314 1.00 91.69 198 SER A O 1
ATOM 1596 N N . PHE A 1 199 ? 8.094 1.740 1.982 1.00 93.69 199 PHE A N 1
ATOM 1597 C CA . PHE A 1 199 ? 7.046 0.733 2.109 1.00 93.69 199 PHE A CA 1
ATOM 1598 C C . PHE A 1 199 ? 7.502 -0.613 1.537 1.00 93.69 199 PHE A C 1
ATOM 1600 O O . PHE A 1 199 ? 7.514 -1.609 2.257 1.00 93.69 199 PHE A O 1
ATOM 1607 N N . LEU A 1 200 ? 7.989 -0.639 0.290 1.00 94.69 200 LEU A N 1
ATOM 1608 C CA . LEU A 1 200 ? 8.506 -1.854 -0.354 1.00 94.69 200 LEU A CA 1
ATOM 1609 C C . LEU A 1 200 ? 9.687 -2.462 0.410 1.00 94.69 200 LEU A C 1
ATOM 1611 O O . LEU A 1 200 ? 9.780 -3.683 0.566 1.00 94.69 200 LEU A O 1
ATOM 1615 N N . SER A 1 201 ? 10.570 -1.616 0.943 1.00 91.44 201 SER A N 1
ATOM 1616 C CA . SER A 1 201 ? 11.718 -2.061 1.738 1.00 91.44 201 SER A CA 1
ATOM 1617 C C . SER A 1 201 ? 11.308 -2.812 3.008 1.00 91.44 201 SER A C 1
ATOM 1619 O O . SER A 1 201 ? 12.018 -3.738 3.410 1.00 91.44 201 SER A O 1
ATOM 1621 N N . GLY A 1 202 ? 10.143 -2.496 3.586 1.00 91.06 202 GLY A N 1
ATOM 1622 C CA . GLY A 1 202 ? 9.573 -3.211 4.733 1.00 91.06 202 GLY A CA 1
ATOM 1623 C C . GLY A 1 202 ? 9.295 -4.698 4.473 1.00 91.06 202 GLY A C 1
ATOM 1624 O O . GLY A 1 202 ? 9.312 -5.494 5.409 1.00 91.06 202 GLY A O 1
ATOM 1625 N N . PHE A 1 203 ? 9.126 -5.097 3.209 1.00 93.25 203 PHE A N 1
ATOM 1626 C CA . PHE A 1 203 ? 8.850 -6.482 2.804 1.00 93.25 203 PHE A CA 1
ATOM 1627 C C . PHE A 1 203 ? 10.085 -7.223 2.266 1.00 93.25 203 PHE A C 1
ATOM 1629 O O . PHE A 1 203 ? 10.041 -8.427 2.008 1.00 93.25 203 PHE A O 1
ATOM 1636 N N . SER A 1 204 ? 11.216 -6.527 2.119 1.00 91.75 204 SER A N 1
ATOM 1637 C CA . SER A 1 204 ? 12.400 -7.006 1.388 1.00 91.75 204 SER A CA 1
ATOM 1638 C C . SER A 1 204 ? 13.004 -8.327 1.887 1.00 91.75 204 SER A C 1
ATOM 1640 O O . SER A 1 204 ? 13.667 -9.035 1.125 1.00 91.75 204 SER A O 1
ATOM 1642 N N . ALA A 1 205 ? 12.776 -8.697 3.148 1.00 92.06 205 ALA A N 1
ATOM 1643 C CA . ALA A 1 205 ? 13.318 -9.921 3.728 1.00 92.06 205 ALA A CA 1
ATOM 1644 C C . ALA A 1 205 ? 12.613 -11.202 3.243 1.00 92.06 205 ALA A C 1
ATOM 1646 O O . ALA A 1 205 ? 13.282 -12.223 3.078 1.00 92.06 205 ALA A O 1
ATOM 1647 N N . ASN A 1 206 ? 11.293 -11.159 3.024 1.00 95.75 206 ASN A N 1
ATOM 1648 C CA . ASN A 1 206 ? 10.474 -12.361 2.811 1.00 95.75 206 ASN A CA 1
ATOM 1649 C C . ASN A 1 206 ? 9.662 -12.373 1.521 1.00 95.75 206 ASN A C 1
ATOM 1651 O O . ASN A 1 206 ? 9.099 -13.414 1.191 1.00 95.75 206 ASN A O 1
ATOM 1655 N N . LEU A 1 207 ? 9.610 -11.259 0.796 1.00 97.19 207 LEU A N 1
ATOM 1656 C CA . LEU A 1 207 ? 8.814 -11.167 -0.414 1.00 97.19 207 LEU A CA 1
ATOM 1657 C C . LEU A 1 207 ? 9.311 -12.145 -1.489 1.00 97.19 207 LEU A C 1
ATOM 1659 O O . LEU A 1 207 ? 10.484 -12.123 -1.859 1.00 97.19 207 LEU A O 1
ATOM 1663 N N . GLU A 1 208 ? 8.406 -12.994 -1.971 1.00 98.25 208 GLU A N 1
ATOM 1664 C CA . GLU A 1 208 ? 8.635 -14.012 -3.001 1.00 98.25 208 GLU A CA 1
ATOM 1665 C C . GLU A 1 208 ? 8.025 -13.617 -4.350 1.00 98.25 208 GLU A C 1
ATOM 1667 O O . GLU A 1 208 ? 8.593 -13.953 -5.389 1.00 98.25 208 GLU A O 1
ATOM 1672 N N . ARG A 1 209 ? 6.894 -12.898 -4.341 1.00 98.25 209 ARG A N 1
ATOM 1673 C CA . ARG A 1 209 ? 6.220 -12.375 -5.538 1.00 98.25 209 ARG A CA 1
ATOM 1674 C C . ARG A 1 209 ? 5.891 -10.899 -5.361 1.00 98.25 209 ARG A C 1
ATOM 1676 O O . ARG A 1 209 ? 5.283 -10.532 -4.352 1.00 98.25 209 ARG A O 1
ATOM 1683 N N . LEU A 1 210 ? 6.269 -10.080 -6.335 1.00 98.00 210 LEU A N 1
ATOM 1684 C CA . LEU A 1 210 ? 6.013 -8.642 -6.343 1.00 98.00 210 LEU A CA 1
ATOM 1685 C C . LEU A 1 210 ? 5.444 -8.219 -7.693 1.00 98.00 210 LEU A C 1
ATOM 1687 O O . LEU A 1 210 ? 6.160 -8.274 -8.683 1.00 98.00 210 LEU A O 1
ATOM 1691 N N . SER A 1 211 ? 4.193 -7.774 -7.710 1.00 98.25 211 SER A N 1
ATOM 1692 C CA . SER A 1 211 ? 3.551 -7.179 -8.882 1.00 98.25 211 SER A CA 1
ATOM 1693 C C . SER A 1 211 ? 3.270 -5.707 -8.608 1.00 98.25 211 SER A C 1
ATOM 1695 O O . SER A 1 211 ? 2.734 -5.348 -7.552 1.00 98.25 211 SER A O 1
ATOM 1697 N N . PHE A 1 212 ? 3.681 -4.841 -9.526 1.00 98.50 212 PHE A N 1
ATOM 1698 C CA . PHE A 1 212 ? 3.450 -3.410 -9.429 1.00 98.50 212 PHE A CA 1
A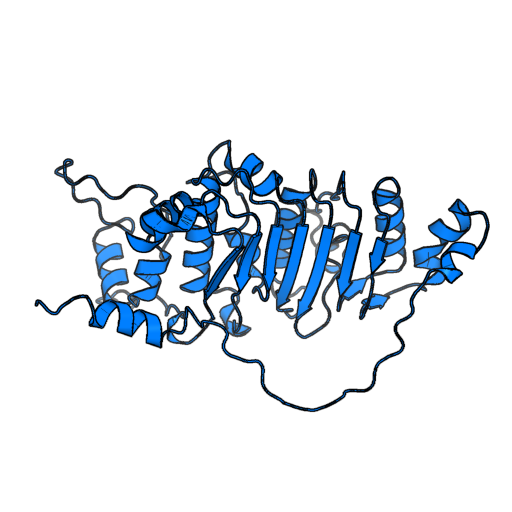TOM 1699 C C . PHE A 1 212 ? 2.981 -2.844 -10.764 1.00 98.50 212 PHE A C 1
ATOM 1701 O O . PHE A 1 212 ? 3.605 -3.075 -11.797 1.00 98.50 212 PHE A O 1
ATOM 1708 N N . ARG A 1 213 ? 1.930 -2.024 -10.721 1.00 97.56 213 ARG A N 1
ATOM 1709 C CA . ARG A 1 213 ? 1.418 -1.281 -11.869 1.00 97.56 213 ARG A CA 1
ATOM 1710 C C . ARG A 1 213 ? 1.113 0.163 -11.497 1.00 97.56 213 ARG A C 1
ATOM 1712 O O . ARG A 1 213 ? 0.445 0.418 -10.493 1.00 97.56 213 ARG A O 1
ATOM 1719 N N . TRP A 1 214 ? 1.513 1.093 -12.358 1.00 96.88 214 TRP A N 1
ATOM 1720 C CA . TRP A 1 214 ? 0.964 2.448 -12.350 1.00 96.88 214 TRP A CA 1
ATOM 1721 C C . TRP A 1 214 ? -0.390 2.481 -13.063 1.00 96.88 214 TRP A C 1
ATOM 1723 O O . TRP A 1 214 ? -0.525 1.976 -14.178 1.00 96.88 214 TRP A O 1
ATOM 1733 N N . LYS A 1 215 ? -1.405 3.077 -12.439 1.00 94.75 215 LYS A N 1
ATOM 1734 C CA . LYS A 1 215 ? -2.718 3.319 -13.042 1.00 94.75 215 LYS A CA 1
ATOM 1735 C C . LYS A 1 215 ? -2.772 4.741 -13.601 1.00 94.75 215 LYS A C 1
ATOM 1737 O O . LYS A 1 215 ? -2.429 5.691 -12.903 1.00 94.75 215 LYS A O 1
ATOM 1742 N N . GLY A 1 216 ? -3.237 4.883 -14.841 1.00 92.31 216 GLY A N 1
ATOM 1743 C CA . GLY A 1 216 ? -3.167 6.140 -15.586 1.00 92.31 216 GLY A CA 1
ATOM 1744 C C . GLY A 1 216 ? -1.862 6.223 -16.373 1.00 92.31 216 GLY A C 1
ATOM 1745 O O . GLY A 1 216 ? -1.516 5.291 -17.094 1.00 92.31 216 GLY A O 1
ATOM 1746 N N . PHE A 1 217 ? -1.134 7.328 -16.243 1.00 90.75 217 PHE A N 1
ATOM 1747 C CA . PHE A 1 217 ? 0.133 7.539 -16.950 1.00 90.75 217 PHE A CA 1
ATOM 1748 C C . PHE A 1 217 ? 1.277 6.680 -16.388 1.00 90.75 217 PHE A C 1
ATOM 1750 O O . PHE A 1 217 ? 1.248 6.242 -15.236 1.00 90.75 217 PHE A O 1
ATOM 1757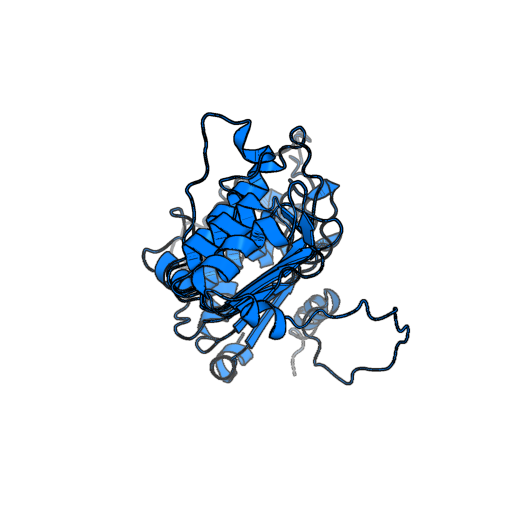 N N . LYS A 1 218 ? 2.308 6.466 -17.213 1.00 93.88 218 LYS A N 1
ATOM 1758 C CA . LYS A 1 218 ? 3.524 5.741 -16.828 1.00 93.88 218 LYS A CA 1
ATOM 1759 C C . LYS A 1 218 ? 4.267 6.464 -15.703 1.00 93.88 218 LYS A C 1
ATOM 1761 O O . LYS A 1 218 ? 4.437 7.681 -15.750 1.00 93.88 218 LYS A O 1
ATOM 1766 N N . GLY A 1 219 ? 4.758 5.706 -14.725 1.00 93.88 219 GLY A N 1
ATOM 1767 C CA . GLY A 1 219 ? 5.575 6.226 -13.621 1.00 93.88 219 GLY A CA 1
ATOM 1768 C C . GLY A 1 219 ? 6.974 5.610 -13.539 1.00 93.88 219 GLY A C 1
ATOM 1769 O O . GLY A 1 219 ? 7.275 4.663 -14.264 1.00 93.88 219 GLY A O 1
ATOM 1770 N N . PRO A 1 220 ? 7.855 6.114 -12.659 1.00 94.25 220 PRO A N 1
ATOM 1771 C CA . PRO A 1 220 ? 9.206 5.578 -12.496 1.00 94.25 220 PRO A CA 1
ATOM 1772 C C . PRO A 1 220 ? 9.189 4.133 -11.981 1.00 94.25 220 PRO A C 1
ATOM 1774 O O . PRO A 1 220 ? 8.209 3.683 -11.377 1.00 94.25 220 PRO A O 1
ATOM 1777 N N . CYS A 1 221 ? 10.286 3.403 -12.176 1.00 94.00 221 CYS A N 1
ATOM 1778 C CA . CYS A 1 221 ? 10.410 2.048 -11.650 1.00 94.00 221 CYS A CA 1
ATOM 1779 C C . CYS A 1 221 ? 10.485 2.062 -10.108 1.00 94.00 221 CYS A C 1
ATOM 1781 O O . CYS A 1 221 ? 11.440 2.592 -9.531 1.00 94.00 221 CYS A O 1
ATOM 1783 N N . PRO A 1 222 ? 9.537 1.421 -9.400 1.00 93.56 222 PRO A N 1
ATOM 1784 C CA . PRO A 1 222 ? 9.487 1.424 -7.938 1.00 93.56 222 PRO A CA 1
ATOM 1785 C C . PRO A 1 222 ? 10.608 0.587 -7.292 1.00 93.56 222 PRO A C 1
ATOM 1787 O O . PRO A 1 222 ? 10.902 0.743 -6.105 1.00 93.56 222 PRO A O 1
ATOM 1790 N N . PHE A 1 223 ? 11.253 -0.302 -8.055 1.00 92.25 223 PHE A N 1
ATOM 1791 C CA . PHE A 1 223 ? 12.285 -1.223 -7.561 1.00 92.25 223 PHE A CA 1
ATOM 1792 C C . PHE A 1 223 ? 13.703 -0.650 -7.646 1.00 92.25 223 PHE A C 1
ATOM 1794 O O . PHE A 1 223 ? 14.618 -1.168 -6.999 1.00 92.25 223 PHE A O 1
ATOM 1801 N N . THR A 1 224 ? 13.876 0.422 -8.420 1.00 92.50 224 THR A N 1
ATOM 1802 C CA . THR A 1 224 ? 15.153 1.110 -8.654 1.00 92.50 224 THR A CA 1
ATOM 1803 C C . THR A 1 224 ? 15.054 2.609 -8.372 1.00 92.50 224 THR A C 1
ATOM 1805 O O . THR A 1 224 ? 15.825 3.395 -8.912 1.00 92.50 224 THR A O 1
ATOM 1808 N N . LEU A 1 225 ? 14.150 3.010 -7.467 1.00 91.75 225 LEU A N 1
ATOM 1809 C CA . LEU A 1 225 ? 14.011 4.398 -7.000 1.00 91.75 225 LEU A CA 1
ATOM 1810 C C . LEU A 1 225 ? 15.323 4.972 -6.429 1.00 91.75 225 LEU A C 1
ATOM 1812 O O . LEU A 1 225 ? 15.517 6.182 -6.445 1.00 91.75 225 LEU A O 1
ATOM 1816 N N . ASP A 1 226 ? 16.254 4.129 -5.963 1.00 89.56 226 ASP A N 1
ATOM 1817 C CA . ASP A 1 226 ? 17.587 4.564 -5.523 1.00 89.56 226 ASP A CA 1
ATOM 1818 C C . ASP A 1 226 ? 18.456 5.152 -6.647 1.00 89.56 226 ASP A C 1
ATOM 1820 O O . ASP A 1 226 ? 19.384 5.920 -6.377 1.00 89.56 226 ASP A O 1
ATOM 1824 N N . SER A 1 227 ? 18.149 4.822 -7.901 1.00 89.94 227 SER A N 1
ATOM 1825 C CA . SER A 1 227 ? 18.839 5.323 -9.087 1.00 89.94 227 SER A CA 1
ATOM 1826 C C . SER A 1 227 ? 17.970 6.205 -9.986 1.00 89.94 227 SER A C 1
ATOM 1828 O O . SER A 1 227 ? 18.430 6.580 -11.057 1.00 89.94 227 SER A O 1
ATOM 1830 N N . GLU A 1 228 ? 16.749 6.558 -9.576 1.00 90.19 228 GLU A N 1
ATOM 1831 C CA . GLU A 1 228 ? 15.880 7.417 -10.385 1.00 90.19 228 GLU A CA 1
ATOM 1832 C C . GLU A 1 228 ? 16.387 8.869 -10.428 1.00 90.19 228 GLU A C 1
ATOM 1834 O O . GLU A 1 228 ? 16.569 9.468 -9.360 1.00 90.19 228 GLU A O 1
ATOM 1839 N N . PRO A 1 229 ? 16.541 9.476 -11.622 1.00 85.56 229 PRO A N 1
ATOM 1840 C CA . PRO A 1 229 ? 17.073 10.833 -11.769 1.00 85.56 229 PRO A CA 1
ATOM 1841 C C . PRO A 1 229 ? 16.334 11.885 -10.933 1.00 85.56 229 PRO A C 1
ATOM 1843 O O . PRO A 1 229 ? 16.969 12.692 -10.254 1.00 85.56 229 PRO A O 1
ATOM 1846 N N . ILE A 1 230 ? 14.998 11.818 -10.895 1.00 83.25 230 ILE A N 1
ATOM 1847 C CA . ILE A 1 230 ? 14.141 12.745 -10.134 1.00 83.25 230 ILE A CA 1
ATOM 1848 C C . ILE A 1 230 ? 14.465 12.765 -8.628 1.00 83.25 230 ILE A C 1
ATOM 1850 O O . ILE A 1 230 ? 14.288 13.780 -7.960 1.00 83.25 230 ILE A O 1
ATOM 1854 N N . LEU A 1 231 ? 14.976 11.660 -8.072 1.00 83.44 231 LEU A N 1
ATOM 1855 C CA . LEU A 1 231 ? 15.324 11.555 -6.654 1.00 83.44 231 LEU A CA 1
ATOM 1856 C C . LEU A 1 231 ? 16.794 11.870 -6.361 1.00 83.44 231 LEU A C 1
ATOM 1858 O O . LEU A 1 231 ? 17.147 12.017 -5.191 1.00 83.44 231 LEU A O 1
ATOM 1862 N N . GLN A 1 232 ? 17.644 11.995 -7.385 1.00 75.88 232 GLN A N 1
ATOM 1863 C CA . GLN A 1 232 ? 19.071 12.297 -7.217 1.00 75.88 232 GLN A CA 1
ATOM 1864 C C . GLN A 1 232 ? 19.389 13.792 -7.141 1.00 75.88 232 GLN A C 1
ATOM 1866 O O . GLN A 1 232 ? 20.482 14.156 -6.708 1.00 75.88 232 GLN A O 1
ATOM 1871 N N . ILE A 1 233 ? 18.438 14.654 -7.506 1.00 69.00 233 ILE A N 1
ATOM 1872 C CA . ILE A 1 233 ? 18.589 16.116 -7.441 1.00 69.00 233 ILE A CA 1
ATOM 1873 C C . ILE A 1 233 ? 18.814 16.580 -5.986 1.00 69.00 233 ILE A C 1
ATOM 1875 O O . ILE A 1 233 ? 19.570 17.516 -5.728 1.00 69.00 233 ILE A O 1
ATOM 1879 N N . ASP A 1 234 ? 18.232 15.874 -5.014 1.00 65.25 234 ASP A N 1
ATOM 1880 C CA . ASP A 1 234 ? 18.358 16.166 -3.584 1.00 65.25 234 ASP A CA 1
ATOM 1881 C C . ASP A 1 234 ? 19.587 15.452 -2.977 1.00 65.25 234 ASP A C 1
ATOM 1883 O O . ASP A 1 234 ? 19.502 14.336 -2.448 1.00 65.25 234 ASP A O 1
ATOM 1887 N N . LYS A 1 235 ? 20.760 16.099 -3.078 1.00 57.06 235 LYS A N 1
ATOM 1888 C CA . LYS A 1 235 ? 22.086 15.553 -2.704 1.00 57.06 235 LYS A CA 1
ATOM 1889 C C . LYS A 1 235 ? 22.193 15.043 -1.253 1.00 57.06 235 LYS A C 1
ATOM 1891 O O . LYS A 1 235 ? 23.102 14.269 -0.958 1.00 57.06 235 LYS A O 1
ATOM 1896 N N . GLY A 1 236 ? 21.282 15.428 -0.354 1.00 57.31 236 GLY A N 1
ATOM 1897 C CA . GLY A 1 236 ? 21.333 15.080 1.072 1.00 57.31 236 GLY A CA 1
ATOM 1898 C C . GLY A 1 236 ? 20.573 13.813 1.492 1.00 57.31 236 GLY A C 1
ATOM 1899 O O . GLY A 1 236 ? 20.787 13.325 2.600 1.00 57.31 236 GLY A O 1
ATOM 1900 N N . LYS A 1 237 ? 19.680 13.259 0.656 1.00 66.56 237 LYS A N 1
ATOM 1901 C CA . LYS A 1 237 ? 18.745 12.184 1.065 1.00 66.56 237 LYS A CA 1
ATOM 1902 C C . LYS A 1 237 ? 18.676 11.035 0.057 1.00 66.56 237 LYS A C 1
ATOM 1904 O O . LYS A 1 237 ? 17.599 10.627 -0.380 1.00 66.56 237 LYS A O 1
ATOM 1909 N N . ARG A 1 238 ? 19.838 10.482 -0.303 1.00 76.31 238 ARG A N 1
ATOM 1910 C CA . ARG A 1 238 ? 19.914 9.316 -1.200 1.00 76.31 238 ARG A CA 1
ATOM 1911 C C . ARG A 1 238 ? 19.198 8.114 -0.583 1.00 76.31 238 ARG A C 1
ATOM 1913 O O . ARG A 1 238 ? 19.465 7.730 0.557 1.00 76.31 238 ARG A O 1
ATOM 1920 N N . LEU A 1 239 ? 18.304 7.505 -1.357 1.00 85.75 239 LEU A N 1
ATOM 1921 C CA . LEU A 1 239 ? 17.614 6.288 -0.949 1.00 85.75 239 LEU A CA 1
ATOM 1922 C C . LEU A 1 239 ? 18.589 5.112 -0.872 1.00 85.75 239 LEU A C 1
ATOM 1924 O O . LEU A 1 239 ? 19.481 4.955 -1.709 1.00 85.75 239 LEU A O 1
ATOM 1928 N N . LYS A 1 240 ? 18.417 4.273 0.151 1.00 86.62 240 LYS A N 1
ATOM 1929 C CA . LYS A 1 240 ? 19.227 3.065 0.306 1.00 86.62 240 LYS A CA 1
ATOM 1930 C C . LYS A 1 240 ? 18.757 2.019 -0.685 1.00 86.62 240 LYS A C 1
ATOM 1932 O O . LYS A 1 240 ? 17.580 1.712 -0.782 1.00 86.62 240 LYS A O 1
ATOM 1937 N N . ARG A 1 241 ? 19.704 1.400 -1.369 1.00 88.31 241 ARG A N 1
ATOM 1938 C CA . ARG A 1 241 ? 19.412 0.343 -2.326 1.00 88.31 241 ARG A CA 1
ATOM 1939 C C . ARG A 1 241 ? 18.712 -0.851 -1.661 1.00 88.31 241 ARG A C 1
ATOM 1941 O O . ARG A 1 241 ? 19.291 -1.506 -0.793 1.00 88.31 241 ARG A O 1
ATOM 1948 N N . THR A 1 242 ? 17.501 -1.183 -2.107 1.00 88.62 242 THR A N 1
ATOM 1949 C CA . THR A 1 242 ? 16.734 -2.325 -1.580 1.00 88.62 242 THR A CA 1
ATOM 1950 C C . THR A 1 242 ? 17.164 -3.626 -2.258 1.00 88.62 242 THR A C 1
ATOM 1952 O O . THR A 1 242 ? 17.355 -3.690 -3.479 1.00 88.62 242 THR A O 1
ATOM 1955 N N . ARG A 1 243 ? 17.318 -4.692 -1.463 1.00 91.12 243 ARG A N 1
ATOM 1956 C CA . ARG A 1 243 ? 17.580 -6.052 -1.950 1.00 91.12 243 ARG A CA 1
ATOM 1957 C C . ARG A 1 243 ? 16.513 -7.005 -1.430 1.00 91.12 243 ARG A C 1
ATOM 1959 O O . ARG A 1 243 ? 16.423 -7.213 -0.223 1.00 91.12 243 ARG A O 1
ATOM 1966 N N . PHE A 1 244 ? 15.759 -7.614 -2.339 1.00 94.50 244 PHE A N 1
ATOM 1967 C CA . PHE A 1 244 ? 14.728 -8.582 -1.996 1.00 94.50 244 PHE A CA 1
ATOM 1968 C C . PHE A 1 244 ? 15.341 -9.977 -1.858 1.00 94.50 244 PHE A C 1
ATOM 1970 O O . PHE A 1 244 ? 15.677 -10.628 -2.839 1.00 94.50 244 PHE A O 1
ATOM 1977 N N . ARG A 1 245 ? 15.522 -10.451 -0.624 1.00 94.06 245 ARG A N 1
ATOM 1978 C CA . ARG A 1 245 ? 16.336 -11.650 -0.345 1.00 94.06 245 ARG A CA 1
ATOM 1979 C C . ARG A 1 245 ? 15.725 -12.965 -0.830 1.00 94.06 245 ARG A C 1
ATOM 1981 O O . ARG A 1 245 ? 16.428 -13.971 -0.824 1.00 94.06 245 ARG A O 1
ATOM 1988 N N . ARG A 1 246 ? 14.434 -12.976 -1.169 1.00 96.81 246 ARG A N 1
ATOM 1989 C CA . ARG A 1 246 ? 13.663 -14.180 -1.520 1.00 96.81 246 ARG A CA 1
ATOM 1990 C C . ARG A 1 246 ? 12.791 -14.004 -2.763 1.00 96.81 246 ARG A C 1
ATOM 1992 O O . ARG A 1 246 ? 11.972 -14.876 -3.035 1.00 96.81 246 ARG A O 1
ATOM 1999 N N . LEU A 1 247 ? 12.965 -12.912 -3.509 1.00 97.25 247 LEU A N 1
ATOM 2000 C CA . LEU A 1 247 ? 12.111 -12.595 -4.651 1.00 97.25 247 LEU A CA 1
ATOM 2001 C C . LEU A 1 247 ? 12.350 -13.595 -5.776 1.00 97.25 247 LEU A C 1
ATOM 2003 O O . LEU A 1 247 ? 13.481 -13.710 -6.243 1.00 97.25 247 LEU A O 1
ATOM 2007 N N . LYS A 1 248 ? 11.290 -14.300 -6.176 1.00 95.25 248 LYS A N 1
ATOM 2008 C CA . LYS A 1 248 ? 11.283 -15.317 -7.236 1.00 95.25 24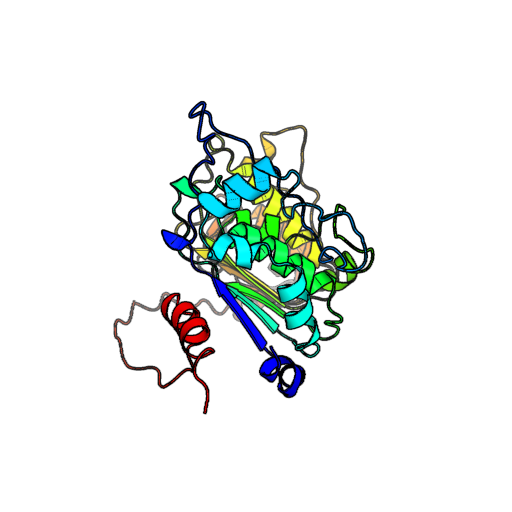8 LYS A CA 1
ATOM 2009 C C . LYS A 1 248 ? 10.581 -14.823 -8.491 1.00 95.25 248 LYS A C 1
ATOM 2011 O O . LYS A 1 248 ? 11.043 -15.132 -9.580 1.00 95.25 248 LYS A O 1
ATOM 2016 N N . GLN A 1 249 ? 9.492 -14.077 -8.326 1.00 96.00 249 GLN A N 1
ATOM 2017 C CA . GLN A 1 249 ? 8.683 -13.562 -9.428 1.00 96.00 249 GLN A CA 1
ATOM 2018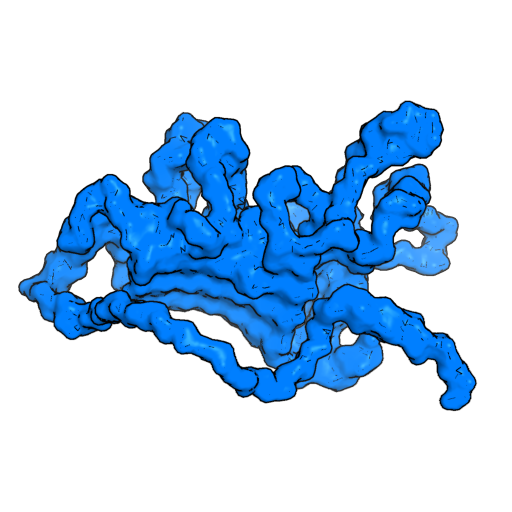 C C . GLN A 1 249 ? 8.496 -12.057 -9.264 1.00 96.00 249 GLN A C 1
ATOM 2020 O O . GLN A 1 249 ? 8.201 -11.585 -8.159 1.00 96.00 249 GLN A O 1
ATOM 2025 N N . MET A 1 250 ? 8.674 -11.312 -10.347 1.00 95.38 250 MET A N 1
ATOM 2026 C CA . MET A 1 250 ? 8.495 -9.865 -10.373 1.00 95.38 250 MET A CA 1
ATOM 2027 C C . MET A 1 250 ? 7.697 -9.455 -11.609 1.00 95.38 250 MET A C 1
ATOM 2029 O O . MET A 1 250 ? 7.956 -9.951 -12.693 1.00 95.38 250 MET A O 1
ATOM 2033 N N . GLU A 1 251 ? 6.750 -8.547 -11.448 1.00 97.06 251 GLU A N 1
ATOM 2034 C CA . GLU A 1 251 ? 5.994 -7.952 -12.546 1.00 97.06 251 GLU A CA 1
ATOM 2035 C C . GLU A 1 251 ? 5.998 -6.434 -12.366 1.00 97.06 251 GLU A C 1
ATOM 2037 O O . GLU A 1 251 ? 5.663 -5.919 -11.291 1.00 97.06 251 GLU A O 1
ATOM 2042 N N . LEU A 1 252 ? 6.400 -5.723 -13.415 1.00 96.75 252 LEU A N 1
ATOM 2043 C CA . LEU A 1 252 ? 6.370 -4.274 -13.498 1.00 96.75 252 LEU A CA 1
ATOM 2044 C C . LEU A 1 252 ? 5.577 -3.855 -14.728 1.00 96.75 252 LEU A C 1
ATOM 2046 O O . LEU A 1 252 ? 6.008 -4.109 -15.849 1.00 96.75 252 LEU A O 1
ATOM 2050 N N . LYS A 1 253 ? 4.468 -3.149 -14.509 1.00 96.75 253 LYS A N 1
ATOM 2051 C CA . LYS A 1 253 ? 3.605 -2.645 -15.577 1.00 96.75 253 LYS A CA 1
ATOM 2052 C C . LYS A 1 253 ? 3.502 -1.130 -15.601 1.00 96.75 253 LYS A C 1
ATOM 2054 O O . LYS A 1 253 ? 3.408 -0.480 -14.557 1.00 96.75 253 LYS A O 1
ATOM 2059 N N . ASN A 1 254 ? 3.437 -0.588 -16.817 1.00 96.19 254 ASN A N 1
ATOM 2060 C CA . ASN A 1 254 ? 3.194 0.830 -17.083 1.00 96.19 254 ASN A CA 1
ATOM 2061 C C . ASN A 1 254 ? 4.267 1.748 -16.454 1.00 96.19 254 ASN A C 1
ATOM 2063 O O . ASN A 1 254 ? 3.951 2.695 -15.737 1.00 96.19 254 ASN A O 1
ATOM 2067 N N . SER A 1 255 ? 5.553 1.460 -16.690 1.00 95.44 255 SER A N 1
ATOM 2068 C CA . SER A 1 255 ? 6.678 2.206 -16.096 1.00 95.44 255 SER A CA 1
ATOM 2069 C C . SER A 1 255 ? 7.705 2.735 -17.095 1.00 95.44 255 SER A C 1
ATOM 2071 O O . SER A 1 255 ? 7.894 2.172 -18.170 1.00 95.44 255 SER A O 1
ATOM 2073 N N . TYR A 1 256 ? 8.419 3.784 -16.683 1.00 94.12 256 TYR A N 1
ATOM 2074 C CA . TYR A 1 256 ? 9.666 4.249 -17.287 1.00 94.12 256 TYR A CA 1
ATOM 2075 C C . TYR A 1 256 ? 10.874 3.783 -16.475 1.00 94.12 256 TYR A C 1
ATOM 2077 O O . TYR A 1 256 ? 10.853 3.832 -15.242 1.00 94.12 256 TYR A O 1
ATOM 2085 N N . LEU A 1 257 ? 11.929 3.372 -17.172 1.00 94.56 257 LEU A N 1
ATOM 2086 C CA . LEU A 1 257 ? 13.208 2.968 -16.591 1.00 94.56 257 LEU A CA 1
ATOM 2087 C C . LEU A 1 257 ? 14.335 3.053 -17.621 1.00 94.56 257 LEU A C 1
ATOM 2089 O O . LEU A 1 257 ? 14.077 3.150 -18.811 1.00 94.56 257 LEU A O 1
ATOM 2093 N N . ASP A 1 258 ? 15.584 3.030 -17.183 1.00 94.62 258 ASP A N 1
ATOM 2094 C CA . ASP A 1 258 ? 16.756 2.945 -18.059 1.00 94.62 258 ASP A CA 1
ATOM 2095 C C . ASP A 1 258 ? 17.205 1.486 -18.219 1.00 94.62 258 ASP A C 1
ATOM 2097 O O . ASP A 1 258 ? 17.057 0.684 -17.290 1.00 94.62 258 ASP A O 1
ATOM 2101 N N . ALA A 1 259 ? 17.828 1.136 -19.349 1.00 93.25 259 ALA A N 1
ATOM 2102 C CA . ALA A 1 259 ? 18.380 -0.207 -19.563 1.00 93.25 259 ALA A CA 1
ATOM 2103 C C . ALA A 1 259 ? 19.347 -0.616 -18.431 1.00 93.25 259 ALA A C 1
ATOM 2105 O O . ALA A 1 259 ? 19.308 -1.736 -17.918 1.00 93.25 259 ALA A O 1
ATOM 2106 N N . SER A 1 260 ? 20.147 0.339 -17.943 1.00 93.44 260 SER A N 1
ATOM 2107 C CA . SER A 1 260 ? 21.058 0.145 -16.808 1.00 93.44 260 SER A CA 1
ATOM 2108 C C . SER A 1 260 ? 20.336 -0.166 -15.488 1.00 93.44 260 SER A C 1
ATOM 2110 O O . SER A 1 260 ? 20.862 -0.900 -14.646 1.00 93.44 260 SER A O 1
ATOM 2112 N N . GLN A 1 261 ? 19.117 0.349 -15.285 1.00 92.94 261 GLN A N 1
ATOM 2113 C CA . GLN A 1 261 ? 18.316 0.037 -14.102 1.00 92.94 261 GLN A CA 1
ATOM 2114 C C . GLN A 1 261 ? 17.842 -1.415 -14.132 1.00 92.94 261 GLN A C 1
ATOM 2116 O O . GLN A 1 261 ? 17.990 -2.102 -13.117 1.00 92.94 261 GLN A O 1
ATOM 2121 N N . VAL A 1 262 ? 17.350 -1.888 -15.283 1.00 92.62 262 VAL A N 1
ATOM 2122 C CA . VAL A 1 262 ? 16.950 -3.289 -15.499 1.00 92.62 262 VAL A CA 1
ATOM 2123 C C . VAL A 1 262 ? 18.125 -4.225 -15.233 1.00 92.62 262 VAL A C 1
ATOM 2125 O O . VAL A 1 262 ? 18.038 -5.081 -14.348 1.00 92.62 262 VAL A O 1
ATOM 2128 N N . ASP A 1 263 ? 19.250 -4.004 -15.917 1.00 91.12 263 ASP A N 1
ATOM 2129 C CA . ASP A 1 263 ? 20.460 -4.818 -15.783 1.00 91.12 263 ASP A CA 1
ATOM 2130 C C . ASP A 1 263 ? 20.930 -4.869 -14.317 1.00 91.12 263 ASP A C 1
ATOM 2132 O O . ASP A 1 263 ? 21.119 -5.944 -13.731 1.00 91.12 263 ASP A O 1
ATOM 2136 N N . SER A 1 264 ? 21.016 -3.705 -13.659 1.00 91.81 264 SER A N 1
ATOM 2137 C CA . SER A 1 264 ? 21.443 -3.620 -12.259 1.00 91.81 264 SER A CA 1
ATOM 2138 C C . SER A 1 264 ? 20.479 -4.311 -11.288 1.00 91.81 264 SER A C 1
ATOM 2140 O O . SER A 1 264 ? 20.905 -4.805 -10.236 1.00 91.81 264 SER A O 1
ATOM 2142 N N . PHE A 1 265 ? 19.178 -4.332 -11.589 1.00 91.75 265 PHE A N 1
ATOM 2143 C CA . PHE A 1 265 ? 18.177 -5.007 -10.774 1.00 91.75 265 PHE A CA 1
ATOM 2144 C C . PHE A 1 265 ? 18.284 -6.525 -10.935 1.00 91.75 265 PHE A C 1
ATOM 2146 O O . PHE A 1 265 ? 18.411 -7.230 -9.928 1.00 91.75 265 PHE A O 1
ATOM 2153 N N . ILE A 1 266 ? 18.325 -7.024 -12.173 1.00 90.25 266 ILE A N 1
ATOM 2154 C CA . ILE A 1 266 ? 18.442 -8.457 -12.474 1.00 90.25 266 ILE A CA 1
ATOM 2155 C C . ILE A 1 266 ? 19.730 -9.017 -11.864 1.00 90.25 266 ILE A C 1
ATOM 2157 O O . ILE A 1 266 ? 19.680 -9.981 -11.098 1.00 90.25 266 ILE A O 1
ATOM 2161 N N . ARG A 1 267 ? 20.881 -8.359 -12.067 1.00 89.69 267 ARG A N 1
ATOM 2162 C CA . ARG A 1 267 ? 22.163 -8.769 -11.454 1.00 89.69 267 ARG A CA 1
ATOM 2163 C C . ARG A 1 267 ? 22.093 -8.863 -9.932 1.00 89.69 267 ARG A C 1
ATOM 2165 O O . ARG A 1 267 ? 22.693 -9.753 -9.327 1.00 89.69 267 ARG A O 1
ATOM 2172 N N . ARG A 1 268 ? 21.360 -7.951 -9.293 1.00 90.12 268 ARG A N 1
ATOM 2173 C CA . ARG A 1 268 ? 21.210 -7.878 -7.832 1.00 90.12 268 ARG A CA 1
ATOM 2174 C C . ARG A 1 268 ? 20.334 -9.001 -7.279 1.00 90.12 268 ARG A C 1
ATOM 2176 O O . ARG A 1 268 ? 20.645 -9.523 -6.204 1.00 90.12 268 ARG A O 1
ATOM 2183 N N . GLN A 1 269 ? 19.276 -9.372 -8.003 1.00 89.12 269 GLN A N 1
ATOM 2184 C CA . GLN A 1 269 ? 18.335 -10.432 -7.613 1.00 89.12 269 GLN A CA 1
ATOM 2185 C C . GLN A 1 269 ? 18.641 -11.802 -8.237 1.00 89.12 269 GLN A C 1
ATOM 2187 O O . GLN A 1 269 ? 17.951 -12.770 -7.934 1.00 89.12 269 GLN A O 1
ATOM 2192 N N . ARG A 1 270 ? 19.714 -11.922 -9.028 1.00 85.69 270 ARG A N 1
ATOM 2193 C CA . ARG A 1 270 ? 20.080 -13.111 -9.823 1.00 85.69 270 ARG A CA 1
ATOM 2194 C C . ARG A 1 270 ? 20.050 -14.462 -9.111 1.00 85.69 270 ARG A C 1
ATOM 2196 O O . ARG A 1 270 ? 19.950 -15.493 -9.752 1.00 85.69 270 ARG A O 1
ATOM 2203 N N . ARG A 1 271 ? 20.239 -14.481 -7.787 1.00 87.81 271 ARG A N 1
ATOM 2204 C CA . ARG A 1 271 ? 20.282 -15.731 -7.009 1.00 87.81 271 ARG A CA 1
ATOM 2205 C C . ARG A 1 271 ? 18.893 -16.291 -6.716 1.00 87.81 271 ARG A C 1
ATOM 2207 O O . ARG A 1 271 ? 18.788 -17.457 -6.357 1.00 87.81 271 ARG A O 1
ATOM 2214 N N . THR A 1 272 ? 17.859 -15.457 -6.778 1.00 92.38 272 THR A N 1
ATOM 2215 C CA . THR A 1 272 ? 16.506 -15.830 -6.356 1.00 92.38 272 THR A CA 1
ATOM 2216 C C . THR A 1 272 ? 15.463 -15.578 -7.426 1.00 92.38 272 THR A C 1
ATOM 2218 O O . THR A 1 272 ? 14.516 -16.355 -7.493 1.00 92.38 272 THR A O 1
ATOM 2221 N N . LEU A 1 273 ? 15.634 -14.532 -8.241 1.00 91.31 273 LEU A N 1
ATOM 2222 C CA . LEU A 1 273 ? 14.698 -14.153 -9.294 1.00 91.31 273 LEU A CA 1
ATOM 2223 C C . LEU A 1 273 ? 14.710 -15.210 -10.402 1.00 91.31 273 LEU A C 1
ATOM 2225 O O . LEU A 1 273 ? 15.772 -15.541 -10.922 1.00 91.31 273 LEU A O 1
ATOM 2229 N N . ARG A 1 274 ? 13.530 -15.743 -10.721 1.00 88.75 274 ARG A N 1
ATOM 2230 C CA . ARG A 1 274 ? 13.309 -16.793 -11.725 1.00 88.75 274 ARG A CA 1
ATOM 2231 C C . ARG A 1 274 ? 12.463 -16.293 -12.884 1.00 88.75 274 ARG A C 1
ATOM 2233 O O . ARG A 1 274 ? 12.757 -16.614 -14.023 1.00 88.75 274 ARG A O 1
ATOM 2240 N N . GLU A 1 275 ? 11.444 -15.501 -12.574 1.00 89.38 275 GLU A N 1
ATOM 2241 C CA . GLU A 1 275 ? 10.519 -14.935 -13.551 1.00 89.38 275 GLU A CA 1
ATOM 2242 C C . GLU A 1 275 ? 10.463 -13.423 -13.349 1.00 89.38 275 GLU A C 1
ATOM 2244 O O . GLU A 1 275 ? 10.407 -12.934 -12.212 1.00 89.38 275 GLU A O 1
ATOM 2249 N N . PHE A 1 276 ? 10.495 -12.682 -14.448 1.00 91.06 276 PHE A N 1
ATOM 2250 C CA . PHE A 1 276 ? 10.291 -11.245 -14.448 1.00 91.06 276 PHE A CA 1
ATOM 2251 C C . PHE A 1 276 ? 9.472 -10.839 -15.672 1.00 91.06 276 PHE A C 1
ATOM 2253 O O . PHE A 1 276 ? 9.678 -11.377 -16.755 1.00 91.06 276 PHE A O 1
ATOM 2260 N N . ASP A 1 277 ? 8.566 -9.888 -15.484 1.00 91.75 277 ASP A N 1
ATOM 2261 C CA . ASP A 1 277 ? 7.719 -9.313 -16.525 1.00 91.75 277 ASP A CA 1
ATOM 2262 C C . ASP A 1 277 ? 7.858 -7.783 -16.500 1.00 91.75 277 ASP A C 1
ATOM 2264 O O . ASP A 1 277 ? 7.744 -7.155 -15.445 1.00 91.75 277 ASP A O 1
ATOM 2268 N N . PHE A 1 278 ? 8.131 -7.200 -17.667 1.00 91.62 278 PHE A N 1
ATOM 2269 C CA . PHE A 1 278 ? 8.252 -5.759 -17.899 1.00 91.62 278 PHE A CA 1
ATOM 2270 C C . PHE A 1 278 ? 7.221 -5.255 -18.928 1.00 91.62 278 PHE A C 1
ATOM 2272 O O . PHE A 1 278 ? 7.490 -4.331 -19.702 1.00 91.62 278 PHE A O 1
ATOM 2279 N N . SER A 1 279 ? 6.038 -5.861 -18.955 1.00 88.56 279 SER A N 1
ATOM 2280 C CA . SER A 1 279 ? 4.923 -5.477 -19.820 1.00 88.56 279 SER A CA 1
ATOM 2281 C C . SER A 1 279 ? 4.568 -3.992 -19.708 1.00 88.56 279 SER A C 1
ATOM 2283 O O . SER A 1 279 ? 4.602 -3.393 -18.637 1.00 88.56 279 SER A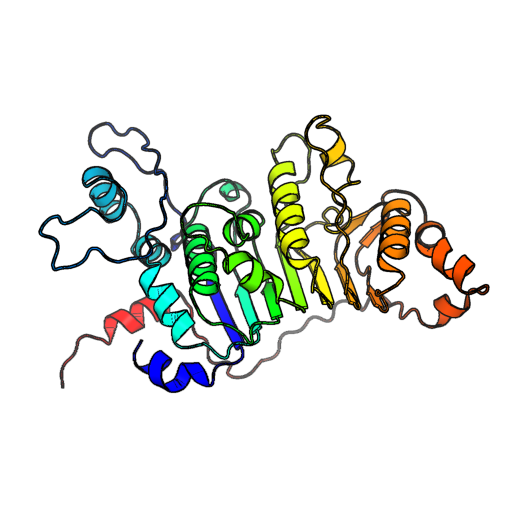 O 1
ATOM 2285 N N . GLU A 1 280 ? 4.196 -3.362 -20.822 1.00 91.25 280 GLU A N 1
ATOM 2286 C CA . GLU A 1 280 ? 3.839 -1.934 -20.868 1.00 91.25 280 GLU A CA 1
ATOM 2287 C C . GLU A 1 280 ? 4.941 -0.990 -20.321 1.00 91.25 280 GLU A C 1
ATOM 2289 O O . GLU A 1 280 ? 4.648 0.140 -19.918 1.00 91.25 280 GLU A O 1
ATOM 2294 N N . THR A 1 281 ? 6.216 -1.392 -20.285 1.00 92.75 281 THR A N 1
ATOM 2295 C CA . THR A 1 281 ? 7.317 -0.504 -19.870 1.00 92.75 281 THR A CA 1
ATOM 2296 C C . THR A 1 281 ? 8.011 0.162 -21.057 1.00 92.75 281 THR A C 1
ATOM 2298 O O . THR A 1 281 ? 7.926 -0.295 -22.194 1.00 92.75 281 THR A O 1
ATOM 2301 N N . THR A 1 282 ? 8.653 1.303 -20.813 1.00 94.62 282 THR A N 1
ATOM 2302 C CA . THR A 1 282 ? 9.390 2.056 -21.835 1.00 94.62 282 THR A CA 1
ATOM 2303 C C . THR A 1 282 ? 10.772 2.410 -21.312 1.00 94.62 282 THR A C 1
ATOM 2305 O O . THR A 1 282 ? 10.899 2.993 -20.230 1.00 94.62 282 THR A O 1
ATOM 2308 N N . LEU A 1 283 ? 11.801 2.076 -22.093 1.00 92.88 283 LEU A N 1
ATOM 2309 C CA . LEU A 1 283 ? 13.169 2.467 -21.786 1.00 92.88 283 LEU A CA 1
ATOM 2310 C C . LEU A 1 283 ? 13.367 3.953 -22.103 1.00 92.88 283 LEU A C 1
ATOM 2312 O O . LEU A 1 283 ? 13.088 4.391 -23.215 1.00 92.88 283 LEU A O 1
ATOM 2316 N N . ARG A 1 284 ? 13.838 4.734 -21.128 1.00 94.06 284 ARG A N 1
ATOM 2317 C CA . ARG A 1 284 ? 14.231 6.140 -21.337 1.00 94.06 284 ARG A CA 1
ATOM 2318 C C . ARG A 1 284 ? 15.589 6.249 -22.026 1.00 94.06 284 ARG A C 1
ATOM 2320 O O . ARG A 1 284 ? 15.842 7.220 -22.729 1.00 94.06 284 ARG A O 1
ATOM 2327 N N . SER A 1 285 ? 16.462 5.269 -21.796 1.00 93.62 285 SER A N 1
ATOM 2328 C CA . SER A 1 285 ? 17.795 5.184 -22.389 1.00 93.62 285 SER A CA 1
ATOM 2329 C C . SER A 1 285 ? 18.251 3.728 -22.544 1.00 93.62 285 SER A C 1
ATOM 2331 O O . SER A 1 285 ? 17.916 2.872 -21.717 1.00 93.62 285 SER A O 1
ATOM 2333 N N . GLY A 1 286 ? 19.038 3.470 -23.595 1.00 92.31 286 GLY A N 1
ATOM 2334 C CA . GLY A 1 286 ? 19.531 2.138 -23.963 1.00 92.31 286 GLY A CA 1
ATOM 2335 C C . GLY A 1 286 ? 18.481 1.252 -24.640 1.00 92.31 286 GLY A C 1
ATOM 2336 O O . GLY A 1 286 ? 17.343 1.665 -24.865 1.00 92.31 286 GLY A O 1
ATOM 2337 N N . THR A 1 287 ? 18.878 0.023 -24.963 1.00 90.69 287 THR A N 1
ATOM 2338 C CA . THR A 1 287 ? 18.020 -0.987 -25.600 1.00 90.69 287 THR A CA 1
ATOM 2339 C C . THR A 1 287 ? 17.687 -2.139 -24.646 1.00 90.69 287 THR A C 1
ATOM 2341 O O . THR A 1 287 ? 18.317 -2.308 -23.599 1.00 90.69 287 THR A O 1
ATOM 2344 N N . TRP A 1 288 ? 16.689 -2.959 -24.993 1.00 87.56 288 TRP A N 1
ATOM 2345 C CA . TRP A 1 288 ? 16.391 -4.181 -24.234 1.00 87.56 288 TRP A CA 1
ATOM 2346 C C . TRP A 1 288 ? 17.512 -5.221 -24.328 1.00 87.56 288 TRP A C 1
ATOM 2348 O O . TRP A 1 288 ? 17.715 -5.970 -23.372 1.00 87.56 288 TRP A O 1
ATOM 2358 N N . ASP A 1 289 ? 18.283 -5.220 -25.419 1.00 85.88 289 ASP A N 1
ATOM 2359 C CA . ASP A 1 289 ? 19.490 -6.038 -25.530 1.00 85.88 289 ASP A CA 1
ATOM 2360 C C . ASP A 1 289 ? 20.535 -5.603 -24.496 1.00 85.88 289 ASP A C 1
ATOM 2362 O O . ASP A 1 289 ? 21.050 -6.446 -23.763 1.00 85.88 289 ASP A O 1
ATOM 2366 N N . ASP A 1 290 ? 20.767 -4.294 -24.330 1.00 88.19 290 ASP A N 1
ATOM 2367 C CA . ASP A 1 290 ? 21.659 -3.773 -23.281 1.00 88.19 290 ASP A CA 1
ATOM 2368 C C . ASP A 1 290 ? 21.153 -4.132 -21.875 1.00 88.19 290 ASP A C 1
ATOM 2370 O O . ASP A 1 290 ? 21.923 -4.532 -20.998 1.00 88.19 290 ASP A O 1
ATOM 2374 N N . ALA A 1 291 ? 19.840 -4.007 -21.663 1.00 87.62 291 ALA A N 1
ATOM 2375 C CA . ALA A 1 291 ? 19.172 -4.266 -20.391 1.00 87.62 291 ALA A CA 1
ATOM 2376 C C . ALA A 1 291 ? 19.284 -5.733 -19.940 1.00 87.62 291 ALA A C 1
ATOM 2378 O O . ALA A 1 291 ? 19.314 -6.023 -18.739 1.00 87.62 291 ALA A O 1
ATOM 2379 N N . LEU A 1 292 ? 19.327 -6.660 -20.902 1.00 86.19 292 LEU A N 1
ATOM 2380 C CA . LEU A 1 292 ? 19.291 -8.105 -20.677 1.00 86.19 292 LEU A CA 1
ATOM 2381 C C . LEU A 1 292 ? 20.608 -8.806 -21.047 1.00 86.19 292 LEU A C 1
ATOM 2383 O O . LEU A 1 292 ? 20.739 -10.007 -20.808 1.00 86.19 292 LEU A O 1
ATOM 2387 N N . ALA A 1 293 ? 21.622 -8.069 -21.514 1.00 81.81 293 ALA A N 1
ATOM 2388 C CA . ALA A 1 293 ? 22.941 -8.583 -21.900 1.00 81.81 293 ALA A CA 1
ATOM 2389 C C . ALA A 1 293 ? 23.597 -9.456 -20.818 1.00 81.81 293 ALA A C 1
ATOM 2391 O O . ALA A 1 293 ? 24.354 -10.389 -21.109 1.00 81.81 293 ALA A O 1
ATOM 2392 N N . TYR A 1 294 ? 23.301 -9.187 -19.541 1.00 78.25 294 TYR A N 1
ATOM 2393 C CA . TYR A 1 294 ? 23.761 -10.028 -18.441 1.00 78.25 294 TYR A CA 1
ATOM 2394 C C . TYR A 1 294 ? 23.337 -11.494 -18.574 1.00 78.25 294 TYR A C 1
ATOM 2396 O O . TYR A 1 294 ? 24.127 -12.379 -18.241 1.00 78.25 294 TYR A O 1
ATOM 2404 N N . LEU A 1 295 ? 22.114 -11.745 -19.042 1.00 77.25 295 LEU A N 1
ATOM 2405 C CA . LEU A 1 295 ? 21.552 -13.085 -19.182 1.00 77.25 295 LEU A CA 1
ATOM 2406 C C . LEU A 1 295 ? 22.256 -13.854 -20.298 1.00 77.25 295 LEU A C 1
ATOM 2408 O O . LEU A 1 295 ? 22.692 -14.978 -20.056 1.00 77.25 295 LEU A O 1
ATOM 2412 N N . SER A 1 296 ? 22.490 -13.217 -21.451 1.00 74.12 296 SER A N 1
ATOM 2413 C CA . SER A 1 296 ? 23.276 -13.800 -22.548 1.00 74.12 296 SER A CA 1
ATOM 2414 C C . SER A 1 296 ? 24.689 -14.165 -22.088 1.00 74.12 296 SER A C 1
ATOM 2416 O O . SER A 1 296 ? 25.158 -15.280 -22.313 1.00 74.12 296 SER A O 1
ATOM 2418 N N . ARG A 1 297 ? 25.352 -13.276 -21.331 1.00 75.38 297 ARG A N 1
ATOM 2419 C CA . ARG A 1 297 ? 26.693 -13.550 -20.790 1.00 75.38 297 ARG A CA 1
ATOM 2420 C C . ARG A 1 297 ? 26.708 -14.675 -19.752 1.00 75.38 297 ARG A C 1
ATOM 2422 O O . ARG A 1 297 ? 27.705 -15.376 -19.634 1.00 75.38 297 ARG A O 1
ATOM 2429 N N . MET A 1 298 ? 25.644 -14.823 -18.963 1.00 70.19 298 MET A N 1
ATOM 2430 C CA . MET A 1 298 ? 25.533 -15.902 -17.977 1.00 70.19 298 MET A CA 1
ATOM 2431 C C . MET A 1 298 ? 25.222 -17.257 -18.609 1.00 70.19 298 MET A C 1
ATOM 2433 O O . MET A 1 298 ? 25.730 -18.265 -18.131 1.00 70.19 298 MET A O 1
ATOM 2437 N N . SER A 1 299 ? 24.374 -17.279 -19.636 1.00 66.50 299 SER A N 1
ATOM 2438 C CA . SER A 1 299 ? 23.948 -18.509 -20.301 1.00 66.50 299 SER A CA 1
ATOM 2439 C C . SER A 1 299 ? 24.973 -19.010 -21.323 1.00 66.50 299 SER A C 1
ATOM 2441 O O . SER A 1 299 ? 24.861 -20.146 -21.771 1.00 66.50 299 SER A O 1
ATOM 2443 N N . GLY A 1 300 ? 25.945 -18.176 -21.724 1.00 61.44 300 GLY A N 1
ATOM 2444 C CA . GLY A 1 300 ? 26.908 -18.498 -22.787 1.00 61.44 300 GLY A CA 1
ATOM 2445 C C . GLY A 1 300 ? 26.266 -18.659 -24.173 1.00 61.44 300 GLY A C 1
ATOM 2446 O O . GLY A 1 300 ? 26.932 -19.080 -25.110 1.00 61.44 300 GLY A O 1
ATOM 2447 N N . SER A 1 301 ? 24.973 -18.349 -24.280 1.00 61.72 301 SER A N 1
ATOM 2448 C CA . SER A 1 301 ? 24.100 -18.540 -25.435 1.00 61.72 301 SER A CA 1
ATOM 2449 C C . SER A 1 301 ? 22.868 -17.642 -25.273 1.00 61.72 301 SER A C 1
ATOM 2451 O O . SER A 1 301 ? 22.476 -17.295 -24.155 1.00 61.72 301 SER A O 1
ATOM 2453 N N . ASP A 1 302 ? 22.224 -17.296 -26.383 1.00 68.00 302 ASP A N 1
ATOM 2454 C CA . ASP A 1 302 ? 20.970 -16.538 -26.417 1.00 68.00 302 ASP A CA 1
ATOM 2455 C C . ASP A 1 302 ? 19.724 -17.421 -26.191 1.00 68.00 302 ASP A C 1
ATOM 2457 O O . ASP A 1 302 ? 18.597 -16.985 -26.410 1.00 68.00 302 ASP A O 1
ATOM 2461 N N . ASP A 1 303 ? 19.890 -18.654 -25.701 1.00 61.56 303 ASP A N 1
ATOM 2462 C CA . ASP A 1 303 ? 18.791 -19.609 -25.480 1.00 61.56 303 ASP A CA 1
ATOM 2463 C C . ASP A 1 303 ? 17.691 -19.096 -24.541 1.00 61.56 303 ASP A C 1
ATOM 2465 O O . ASP A 1 303 ? 16.527 -19.463 -24.694 1.00 61.56 303 ASP A O 1
ATOM 2469 N N . TRP A 1 304 ? 18.016 -18.195 -23.612 1.00 65.56 304 TRP A N 1
ATOM 2470 C CA . TRP A 1 304 ? 17.023 -17.557 -22.745 1.00 65.56 304 TRP A CA 1
ATOM 2471 C C . TRP A 1 304 ? 15.996 -16.716 -23.530 1.00 65.56 304 TRP A C 1
ATOM 2473 O O . TRP A 1 304 ? 14.874 -16.541 -23.053 1.00 65.56 304 TRP A O 1
ATOM 2483 N N . LYS A 1 305 ? 16.334 -16.248 -24.745 1.00 64.62 305 LYS A N 1
ATOM 2484 C CA . LYS A 1 305 ? 15.410 -15.530 -25.638 1.00 64.62 305 LYS A CA 1
ATOM 2485 C C . LYS A 1 305 ? 14.273 -16.428 -26.140 1.00 64.62 305 LYS A C 1
ATOM 2487 O O . LYS A 1 305 ? 13.187 -15.928 -26.397 1.00 64.62 305 LYS A O 1
ATOM 2492 N N . LYS A 1 306 ? 14.474 -17.752 -26.209 1.00 56.34 306 LYS A N 1
ATOM 2493 C CA . LYS A 1 306 ? 13.455 -18.719 -26.670 1.00 56.34 306 LYS A CA 1
ATOM 2494 C C . LYS A 1 306 ? 12.293 -18.891 -25.687 1.00 56.34 306 LYS A C 1
ATOM 2496 O O . LYS A 1 306 ? 11.209 -19.284 -26.094 1.00 56.34 306 LYS A O 1
ATOM 2501 N N . ASN A 1 307 ? 12.518 -18.583 -24.409 1.00 57.03 307 ASN A N 1
ATOM 2502 C CA . ASN A 1 307 ? 11.503 -18.664 -23.355 1.00 57.03 307 ASN A CA 1
ATOM 2503 C C . ASN A 1 307 ? 10.804 -17.316 -23.102 1.00 57.03 307 ASN A C 1
ATOM 2505 O O . ASN A 1 307 ? 10.066 -17.186 -22.125 1.00 57.03 307 ASN A O 1
ATOM 2509 N N . GLN A 1 308 ? 11.048 -16.303 -23.940 1.00 54.59 308 GLN A N 1
ATOM 2510 C CA . GLN A 1 308 ? 10.295 -15.056 -23.892 1.00 54.59 308 GLN A CA 1
ATOM 2511 C C . GLN A 1 308 ? 8.919 -15.282 -24.517 1.00 54.59 308 GLN A C 1
ATOM 2513 O O . GLN A 1 308 ? 8.803 -15.517 -25.717 1.00 54.59 308 GLN A O 1
ATOM 2518 N N . VAL A 1 309 ? 7.868 -15.182 -23.706 1.00 51.81 309 VAL A N 1
ATOM 2519 C CA . VAL A 1 309 ? 6.517 -14.976 -24.228 1.00 51.81 309 VAL A CA 1
ATOM 2520 C C . VAL A 1 309 ? 6.390 -13.481 -24.489 1.00 51.81 309 VAL A C 1
ATOM 2522 O O . VAL A 1 309 ? 6.179 -12.698 -23.566 1.00 51.81 309 VAL A O 1
ATOM 2525 N N . ILE A 1 310 ? 6.607 -13.074 -25.737 1.00 40.75 310 ILE A N 1
ATOM 2526 C CA . ILE A 1 310 ? 6.231 -11.738 -26.190 1.00 40.75 310 ILE A CA 1
ATOM 2527 C C . ILE A 1 310 ? 4.724 -11.816 -26.430 1.00 40.75 310 ILE A C 1
ATOM 2529 O O . ILE A 1 310 ? 4.292 -12.388 -27.427 1.00 40.75 310 ILE A O 1
ATOM 2533 N N . GLU A 1 311 ? 3.918 -11.318 -25.491 1.00 38.59 311 GLU A N 1
ATOM 2534 C CA . GLU A 1 311 ? 2.504 -11.080 -25.782 1.00 38.59 311 GLU A CA 1
ATOM 2535 C C . GLU A 1 311 ? 2.439 -10.012 -26.883 1.00 38.59 311 GLU A C 1
ATOM 2537 O O . GLU A 1 311 ? 2.747 -8.838 -26.658 1.00 38.59 311 GLU A O 1
ATOM 2542 N N . GLU A 1 312 ? 2.103 -10.437 -28.104 1.00 28.28 312 GLU A N 1
ATOM 2543 C CA . GLU A 1 312 ? 1.713 -9.528 -29.178 1.00 28.28 312 GLU A CA 1
ATOM 2544 C C . GLU A 1 312 ? 0.534 -8.665 -28.698 1.00 28.28 312 GLU A C 1
ATOM 2546 O O . GLU A 1 312 ? -0.317 -9.149 -27.943 1.00 28.28 312 GLU A O 1
ATOM 2551 N N . PRO A 1 313 ? 0.460 -7.380 -29.089 1.00 28.12 313 PRO A N 1
ATOM 2552 C CA . PRO A 1 313 ? -0.596 -6.493 -28.627 1.00 28.12 313 PRO A CA 1
ATOM 2553 C C . PRO A 1 313 ? -1.955 -7.016 -29.103 1.00 28.12 313 PRO A C 1
ATOM 2555 O O . PRO A 1 313 ? -2.322 -6.869 -30.268 1.00 28.12 313 PRO A O 1
ATOM 2558 N N . ILE A 1 314 ? -2.714 -7.616 -28.185 1.00 32.22 314 ILE A N 1
ATOM 2559 C CA . ILE A 1 314 ? -4.096 -8.019 -28.428 1.00 32.22 314 ILE A CA 1
ATOM 2560 C C . ILE A 1 314 ? -4.899 -6.737 -28.660 1.00 32.22 314 ILE A C 1
ATOM 2562 O O . ILE A 1 314 ? -5.019 -5.878 -27.783 1.00 32.22 314 ILE A O 1
ATOM 2566 N N . THR A 1 315 ? -5.424 -6.601 -29.875 1.00 27.09 315 THR A N 1
ATOM 2567 C CA . THR A 1 315 ? -6.386 -5.570 -30.269 1.00 27.09 315 THR A CA 1
ATOM 2568 C C . THR A 1 315 ? -7.565 -5.519 -29.291 1.00 27.09 315 THR A C 1
ATOM 2570 O O . THR A 1 315 ? -8.008 -6.570 -28.823 1.00 27.09 315 THR A O 1
ATOM 2573 N N . PRO A 1 316 ? -8.109 -4.330 -28.985 1.00 27.09 316 PRO A N 1
ATOM 2574 C CA . PRO A 1 316 ? -9.140 -4.179 -27.969 1.00 27.09 316 PRO A CA 1
ATOM 2575 C C . PRO A 1 316 ? -10.428 -4.875 -28.414 1.00 27.09 316 PRO A C 1
ATOM 2577 O O . PRO A 1 316 ? -11.095 -4.422 -29.340 1.00 27.09 316 PRO A O 1
ATOM 2580 N N . ILE A 1 317 ? -10.794 -5.959 -27.732 1.00 28.16 317 ILE A N 1
ATOM 2581 C CA . ILE A 1 317 ? -12.144 -6.510 -27.815 1.00 28.16 317 ILE A CA 1
ATOM 2582 C C . ILE A 1 317 ? -12.990 -5.770 -26.780 1.00 28.16 317 ILE A C 1
ATOM 2584 O O . ILE A 1 317 ? -12.909 -6.009 -25.574 1.00 28.16 317 ILE A O 1
ATOM 2588 N N . SER A 1 318 ? -13.768 -4.821 -27.288 1.00 30.86 318 SER A N 1
ATOM 2589 C CA . SER A 1 318 ? -15.055 -4.428 -26.732 1.00 30.86 318 SER A CA 1
ATOM 2590 C C . SER A 1 318 ? -15.954 -5.659 -26.612 1.00 30.86 318 SER A C 1
ATOM 2592 O O . SER A 1 318 ? -16.172 -6.336 -27.609 1.00 30.86 318 SER A O 1
ATOM 2594 N N . ASP A 1 319 ? -16.456 -5.966 -25.419 1.00 26.12 319 ASP A N 1
ATOM 2595 C CA . ASP A 1 319 ? -17.900 -5.972 -25.164 1.00 26.12 319 ASP A CA 1
ATOM 2596 C C . ASP A 1 319 ? -18.253 -6.475 -23.764 1.00 26.12 319 ASP A C 1
ATOM 2598 O O . ASP A 1 319 ? -17.593 -7.315 -23.152 1.00 26.12 319 ASP A O 1
ATOM 2602 N N . ALA A 1 320 ? -19.323 -5.872 -23.263 1.00 32.47 320 ALA A N 1
ATOM 2603 C CA . ALA A 1 320 ? -19.977 -6.143 -22.003 1.00 32.47 320 ALA A CA 1
ATOM 2604 C C . ALA A 1 320 ? -20.785 -7.454 -22.047 1.00 32.47 320 ALA A C 1
ATOM 2606 O O . ALA A 1 320 ? -21.422 -7.772 -23.047 1.00 32.47 320 ALA A O 1
ATOM 2607 N N . GLY A 1 321 ? -20.834 -8.174 -20.922 1.00 23.86 321 GLY A N 1
ATOM 2608 C CA . GLY A 1 321 ? -21.707 -9.337 -20.714 1.00 23.86 321 GLY A CA 1
ATOM 2609 C C . GLY A 1 321 ? -21.442 -10.013 -19.363 1.00 23.86 321 GLY A C 1
ATOM 2610 O O . GLY A 1 321 ? -20.317 -9.945 -18.883 1.00 23.86 321 GLY A O 1
ATOM 2611 N N . PRO A 1 322 ? -22.459 -10.575 -18.686 1.00 33.38 322 PRO A N 1
ATOM 2612 C CA . PRO A 1 322 ? -22.704 -10.321 -17.268 1.00 33.38 322 PRO A CA 1
ATOM 2613 C C . PRO A 1 322 ? -21.939 -11.271 -16.340 1.00 33.38 322 PRO A C 1
ATOM 2615 O O . PRO A 1 322 ? -21.981 -12.489 -16.497 1.00 33.38 322 PRO A O 1
ATOM 2618 N N . ILE A 1 323 ? -21.289 -10.709 -15.319 1.00 32.44 323 ILE A N 1
ATOM 2619 C CA . ILE A 1 323 ? -20.739 -11.488 -14.206 1.00 32.44 323 ILE A CA 1
ATOM 2620 C C . ILE A 1 323 ? -21.833 -11.607 -13.149 1.00 32.44 323 ILE A C 1
ATOM 2622 O O . ILE A 1 323 ? -22.353 -10.606 -12.656 1.00 32.44 323 ILE A O 1
ATOM 2626 N N . GLY A 1 324 ? -22.196 -12.861 -12.884 1.00 25.89 324 GLY A N 1
ATOM 2627 C CA . GLY A 1 324 ? -23.193 -13.281 -11.915 1.00 25.89 324 GLY A CA 1
ATOM 2628 C C . GLY A 1 324 ? -22.922 -12.814 -10.487 1.00 25.89 324 GLY A C 1
ATOM 2629 O O . GLY A 1 324 ? -21.853 -12.315 -10.150 1.00 25.89 324 GLY A O 1
ATOM 2630 N N . GLU A 1 325 ? -23.958 -12.992 -9.676 1.00 29.14 325 GLU A N 1
ATOM 2631 C CA . GLU A 1 325 ? -24.113 -12.586 -8.281 1.00 29.14 325 GLU A CA 1
ATOM 2632 C C . GLU A 1 325 ? -22.849 -12.776 -7.418 1.00 29.14 325 GLU A C 1
ATOM 2634 O O . GLU A 1 325 ? -22.643 -13.801 -6.770 1.00 29.14 325 GLU A O 1
ATOM 2639 N N . GLU A 1 326 ? -22.012 -11.739 -7.348 1.00 28.03 326 GLU A N 1
ATOM 2640 C CA . GLU A 1 326 ? -21.077 -11.539 -6.246 1.00 28.03 326 GLU A CA 1
ATOM 2641 C C . GLU A 1 326 ? -21.802 -10.796 -5.116 1.00 28.03 326 GLU A C 1
ATOM 2643 O O . GLU A 1 326 ? -22.404 -9.743 -5.312 1.00 28.03 326 GLU A O 1
ATOM 2648 N N . LEU A 1 327 ? -21.751 -11.344 -3.901 1.00 23.80 327 LEU A N 1
ATOM 2649 C CA . LEU A 1 327 ? -22.282 -10.712 -2.691 1.00 23.80 327 LEU A CA 1
ATOM 2650 C C . LEU A 1 327 ? -21.535 -9.395 -2.399 1.00 23.80 327 LEU A C 1
ATOM 2652 O O . LEU A 1 327 ? -20.467 -9.378 -1.782 1.00 23.80 327 LEU A O 1
ATOM 2656 N N . TYR A 1 328 ? -22.119 -8.280 -2.838 1.00 25.69 328 TYR A N 1
ATOM 2657 C CA . TYR A 1 328 ? -21.614 -6.924 -2.640 1.00 25.69 328 TYR A CA 1
ATOM 2658 C C . TYR A 1 328 ? -21.782 -6.460 -1.185 1.00 25.69 328 TYR A C 1
ATOM 2660 O O . TYR A 1 328 ? -22.835 -5.971 -0.786 1.00 25.69 328 TYR A O 1
ATOM 2668 N N . PHE A 1 329 ? -20.710 -6.517 -0.395 1.00 26.98 329 PHE A N 1
ATOM 2669 C CA . PHE A 1 329 ? -20.610 -5.749 0.850 1.00 26.98 329 PHE A CA 1
ATOM 2670 C C . PHE A 1 329 ? -19.814 -4.460 0.607 1.00 26.98 329 PHE A C 1
ATOM 2672 O O . PHE A 1 329 ? -18.612 -4.513 0.354 1.00 26.98 329 PHE A O 1
ATOM 2679 N N . GLY A 1 330 ? -20.467 -3.297 0.740 1.00 34.09 330 GLY A N 1
ATOM 2680 C CA . GLY A 1 330 ? -19.766 -2.018 0.936 1.00 34.09 330 GLY A CA 1
ATOM 2681 C C . GLY A 1 330 ? -20.092 -0.866 -0.016 1.00 34.09 330 GLY A C 1
ATOM 2682 O O . GLY A 1 330 ? -19.175 -0.146 -0.400 1.00 34.09 330 GLY A O 1
ATOM 2683 N N . SER A 1 331 ? -21.364 -0.625 -0.353 1.00 32.91 331 SER A N 1
ATOM 2684 C CA . SER A 1 331 ? -21.769 0.713 -0.817 1.00 32.91 331 SER A CA 1
ATOM 2685 C C . SER A 1 331 ? -22.069 1.632 0.386 1.00 32.91 331 SER A C 1
ATOM 2687 O O . SER A 1 331 ? -22.518 1.141 1.428 1.00 32.91 331 SER A O 1
ATOM 2689 N N . PRO A 1 332 ? -21.878 2.963 0.285 1.00 32.59 332 PRO A N 1
ATOM 2690 C CA . PRO A 1 332 ? -22.291 3.921 1.322 1.00 32.59 332 PRO A CA 1
ATOM 2691 C C . PRO A 1 332 ? -23.783 3.822 1.704 1.00 32.59 332 PRO A C 1
ATOM 2693 O O . PRO A 1 332 ? -24.171 4.162 2.822 1.00 32.59 332 PRO A O 1
ATOM 2696 N N . GLN A 1 333 ? -24.617 3.279 0.809 1.00 32.12 333 GLN A N 1
ATOM 2697 C CA . GLN A 1 333 ? -26.031 2.977 1.055 1.00 32.12 333 GLN A CA 1
ATOM 2698 C C . GLN A 1 333 ? -26.220 1.773 2.002 1.00 32.12 333 GLN A C 1
ATOM 2700 O O . GLN A 1 333 ? -27.010 1.869 2.938 1.00 32.12 333 GLN A O 1
ATOM 2705 N N . HIS A 1 334 ? -25.410 0.712 1.890 1.00 34.72 334 HIS A N 1
ATOM 2706 C CA . HIS A 1 334 ? -25.470 -0.452 2.793 1.00 34.72 334 HIS A CA 1
ATOM 2707 C C . HIS A 1 334 ? -25.072 -0.136 4.246 1.00 34.72 334 HIS A C 1
ATOM 2709 O O . HIS A 1 334 ? -25.558 -0.762 5.188 1.00 34.72 334 HIS A O 1
ATOM 2715 N N . MET A 1 335 ? -24.203 0.856 4.461 1.00 31.61 335 MET A N 1
ATOM 2716 C CA . MET A 1 335 ? -23.804 1.267 5.813 1.00 31.61 335 MET A CA 1
ATOM 2717 C C . MET A 1 335 ? -24.892 2.107 6.507 1.00 31.61 335 MET A C 1
ATOM 2719 O O . MET A 1 335 ? -25.030 2.046 7.729 1.00 31.61 335 MET A O 1
ATOM 2723 N N . LYS A 1 336 ? -25.714 2.828 5.728 1.00 31.94 336 LYS A N 1
ATOM 2724 C CA . LYS A 1 336 ? -26.917 3.528 6.215 1.00 31.94 336 LYS A CA 1
ATOM 2725 C C . LYS A 1 336 ? -28.049 2.541 6.553 1.00 31.94 336 LYS A C 1
ATOM 2727 O O . LYS A 1 336 ? -28.792 2.776 7.502 1.00 31.94 336 LYS A O 1
ATOM 2732 N N . GLU A 1 337 ? -28.136 1.412 5.849 1.00 31.27 337 GLU A N 1
ATOM 2733 C CA . GLU A 1 337 ? -29.176 0.386 6.035 1.00 31.27 337 GLU A CA 1
ATOM 2734 C C . GLU A 1 337 ? -28.916 -0.539 7.239 1.00 31.27 337 GLU A C 1
ATOM 2736 O O . GLU A 1 337 ? -29.822 -0.821 8.025 1.00 31.27 337 GLU A O 1
ATOM 2741 N N . PHE A 1 338 ? -27.652 -0.906 7.484 1.00 31.75 338 PHE A N 1
ATOM 2742 C CA . PHE A 1 338 ? -27.240 -1.658 8.679 1.00 31.75 338 PHE A CA 1
ATOM 2743 C C . PHE A 1 338 ? -27.532 -0.905 9.995 1.00 31.75 338 PHE A C 1
ATOM 2745 O O . PHE A 1 338 ? -27.851 -1.516 11.018 1.00 31.75 338 PHE A O 1
ATOM 2752 N N . LEU A 1 339 ? -27.467 0.431 9.968 1.00 31.81 339 LEU A N 1
ATOM 2753 C CA . LEU A 1 339 ? -27.801 1.282 11.115 1.00 31.81 339 LEU A CA 1
ATOM 2754 C C . LEU A 1 339 ? -29.313 1.522 11.261 1.00 31.81 339 LEU A C 1
ATOM 2756 O O . LEU A 1 339 ? -29.774 1.736 12.380 1.00 31.81 339 LEU A O 1
ATOM 2760 N N . ARG A 1 340 ? -30.091 1.435 10.172 1.00 29.02 340 ARG A N 1
ATOM 2761 C CA . ARG A 1 340 ? -31.558 1.586 10.192 1.00 29.02 340 ARG A CA 1
ATOM 2762 C C . ARG A 1 340 ? -32.286 0.357 10.742 1.00 29.02 340 ARG A C 1
ATOM 2764 O O . ARG A 1 340 ? -33.253 0.520 11.473 1.00 29.02 340 ARG A O 1
ATOM 2771 N N . ASN A 1 341 ? -31.794 -0.851 10.469 1.00 29.00 341 ASN A N 1
ATOM 2772 C CA . ASN A 1 341 ? -32.482 -2.098 10.844 1.00 29.00 341 ASN A CA 1
ATOM 2773 C C . ASN A 1 341 ? -32.104 -2.649 12.234 1.00 29.00 341 ASN A C 1
ATOM 2775 O O . ASN A 1 341 ? -32.543 -3.730 12.610 1.00 29.00 341 ASN A O 1
ATOM 2779 N N . SER A 1 342 ? -31.307 -1.913 13.018 1.00 29.55 342 SER A N 1
ATOM 2780 C CA . SER A 1 342 ? -30.921 -2.306 14.386 1.00 29.55 342 SER A CA 1
ATOM 2781 C C . SER A 1 342 ? -31.812 -1.693 15.481 1.00 29.55 342 SER A C 1
ATOM 2783 O O . SER A 1 342 ? -31.504 -1.823 16.664 1.00 29.55 342 SER A O 1
ATOM 2785 N N . ILE A 1 343 ? -32.915 -1.033 15.108 1.00 30.83 343 ILE A N 1
ATOM 2786 C CA . ILE A 1 343 ? -33.942 -0.542 16.035 1.00 30.83 343 ILE A CA 1
ATOM 2787 C C . ILE A 1 343 ? -35.317 -0.860 15.442 1.00 30.83 343 ILE A C 1
ATOM 2789 O O . ILE A 1 343 ? -35.932 -0.024 14.793 1.00 30.83 343 ILE A O 1
ATOM 2793 N N . CYS A 1 344 ? -35.795 -2.083 15.655 1.00 24.27 344 CYS A N 1
ATOM 2794 C CA . CYS A 1 344 ? -37.215 -2.334 15.874 1.00 24.27 344 CYS A CA 1
ATOM 2795 C C . CYS A 1 344 ? -37.393 -3.695 16.547 1.00 24.27 344 CYS A C 1
ATOM 2797 O O . CYS A 1 344 ? -36.919 -4.723 16.071 1.00 24.27 344 CYS A O 1
ATOM 2799 N N . VAL A 1 345 ? -38.040 -3.642 17.704 1.00 28.77 345 VAL A N 1
ATOM 2800 C CA . VAL A 1 345 ? -38.426 -4.764 18.551 1.00 28.77 345 VAL A CA 1
ATOM 2801 C C . VAL A 1 345 ? -39.606 -5.480 17.901 1.00 28.77 345 VAL A C 1
ATOM 2803 O O . VAL A 1 345 ? -40.649 -4.857 17.701 1.00 28.77 345 VAL A O 1
ATOM 2806 N N . LYS A 1 346 ? -39.448 -6.774 17.623 1.00 28.36 346 LYS A N 1
ATOM 2807 C CA . LYS A 1 346 ? -40.313 -7.860 18.108 1.00 28.36 346 LYS A CA 1
ATOM 2808 C C . LYS A 1 346 ? -39.639 -9.204 17.871 1.00 28.36 346 LYS A C 1
ATOM 2810 O O . LYS A 1 346 ? -39.132 -9.406 16.747 1.00 28.36 346 LYS A O 1
#

Sequence (346 aa):
MAALERIGHHVRTLTFKMEHTSETFLPPLLDPVTGEERVYLYEPRISNPSPVSRQKRPKYGSWEMSDMLIKQYNPLFHAATNIPAFIRAFKAVRNIEHLRISCPGQEPAQRYRRSSVDYALISLRIAVERAPLTNLTTLSLLPIHPAGVFYLRAMPGFGSLPSSAKRWGQIKKLAIHMDAWNFEPTNGATDHLRFLHSFLSGFSANLERLSFRWKGFKGPCPFTLDSEPILQIDKGKRLKRTRFRRLKQMELKNSYLDASQVDSFIRRQRRTLREFDFSETTLRSGTWDDALAYLSRMSGSDDWKKNQVIEEPITPISDAGPIGEELYFGSPQHMKEFLRNSICVK

Secondary structure (DSSP, 8-state):
-HHHHHHGGG--EEEEE----TTT--PPPB-TTT--B---------SPPPTTSS----TTSSHHHHHHHHHHS-HHHHHHT-HHHHHHHHHHTTT--EEEEE-----GGGTTS--HHHHHHHHHHHHHHHS--TT--EEEEEEE-TTHHHHHS--SSTT--HHHHHHHHT--EEEEEEEP----GGGTHHHHHHHHHHHHHTTTTT--EEEEEEESS-EE-TT-GGG-HHHHS-TT-PPPPP--TT--EEEEESEEE-HHHHHHHHHHHTTT--EEE-TT-EESSS-HHHHHHHHHHHHTSGGGGGG--------------PPP-------HHHHHHHHHTT----

Foldseek 3Di:
DVVLLVCLQVAAEDEAADEDDPLFDADFQADPPPRDGDDQDDDQDQDDPDPPPPDPQQLRHDPSVSVSCVVRHDVLLVVLSPLNVLLVSLQSNQNYQEYEYEYYDDDQVCLPPDTSSLSNLLSNLLSLQNHNNVNHAYYEPHEEELCSLLSNAQDPDRSHDPCSLVRLQNHAYYAYAYEDDPLDLVPPNVVSLVSLLNSVLSNQARHAEYHYEYDDAAEADSQQNLPDPSNVVPVPDRDDHGHRQAHAEYEYARYEDALVSLQVNCVRNVVHHNYYYDYNYDHPYDDVCSSCVVVCVVVVHPVVVVPDPPPDPDDDDDDDDDDDDDPDDDDPVVVVVVVVPPDDDD

Organism: NCBI:txid265104

Radius of gyration: 22.93 Å; chains: 1; bounding box: 67×53×67 Å